Protein AF-Q4UAQ8-F1 (afdb_monomer)

Organism: Theileria annulata (NCBI:txid5874)

Foldseek 3Di:
DDDDDDWWKKKKKAFFDDPVNPPDDDPPPFPWWWKWKDDQFWIKTWIDRPRHMIIIIIDTCVVVDPDGDDDPGIWMKTFDVVLVVVLVVQCVLFPDWDWDDDPQQWIWIWTADNVHNVDIDIDTTGIGTDDPVVDDDDDQDQAQFWWWPPVLVVVLVVLVVCVVLPFFKKKWWKFFPPDVDDDFGWIKTWIWTDDPVDTDIDIDTGIGGDHDCVVVVVVVVVDPDDDDDDDDDPPPCRPIDMTMHTSVVSSVVSVVVVVVPVVDPWDKTWIWGDHPDPPDSIIMIMITTGRDPDDDDDDD

Mean predicted aligned error: 13.67 Å

Radius of gyration: 23.43 Å; Cα contacts (8 Å, |Δi|>4): 509; chains: 1; bounding box: 68×51×58 Å

Secondary structure (DSSP, 8-state):
-------EEEEEEEEPPPGGGG----------EEEEEE-SSEEEEEEE-TTSEEEEEEEEHHHH-SS----SS-EEEEE-HHHHHHHHHTTTT-S-EEEEESSSSEEEEEEE-SS-TTPEEEEEEEEEE--GGG-PPP-PPP-SEEEE-TTHHHHHHHHHHHHHTT--EEEEEEEEE--SSSS--EEEEEEEE--SS--EEEEEEEEEB---GGGHHHHTTS----------------PPEEEEEEHHHHHHHHHHHHHHHHHS-SEEEEEEEE-SSTT--EEEEEEEEE----------

pLDDT: mean 70.65, std 20.18, range [20.84, 94.75]

Nearest PDB structures (foldseek):
  4rjf-assembly3_E  TM=6.018E-01  e=7.091E-06  Homo sapiens
  8gcj-assembly1_C  TM=6.154E-01  e=1.383E-05  Homo sapiens
  6cbi-assembly2_B  TM=6.149E-01  e=2.696E-05  Homo sapiens
  8cob-assembly1_A  TM=6.044E-01  e=2.696E-05  Homo sapiens
  6aig-assembly1_A  TM=5.629E-01  e=3.311E-05  Aeropyrum pernix K1

Sequence (300 aa):
MYKRCYNVTHFGRIQSKTQDSIITHSTLLINSTNILKITKEKVNFIIKTNGLVDSYFEINNNELFIEPVILNETLTIEIDINSLYDSLNSSIKSENIKVYIRDEEYIYIKYIDSVYNTINIILKIPIVLINNNYVNLPNVPYTNYNINLSKLQTISFLLNSLNKIGNTIIEFNISNISILNENLNNCRLQLSSIGAIVNVESIFNNLQIFTTKHYQNSQSQREATPSSANHTDFENENTPVKIFLNVNILNILFKSIIESNLYNKNKSLIILTIPDDNDDKYIYIIISMIQVRKFRMTCT

Solvent-accessible surface area (backbone atoms only — not comparable to full-atom values): 17719 Å² total; per-residue (Å²): 138,84,82,84,85,80,66,45,40,38,38,36,37,36,47,46,54,60,86,85,72,69,87,68,96,67,92,68,80,74,66,63,51,37,34,44,37,40,46,75,61,32,41,34,43,35,38,40,32,86,66,57,47,35,37,39,35,41,38,44,34,83,79,75,39,94,63,84,68,88,61,95,64,74,45,33,30,37,40,60,63,63,64,51,48,54,59,51,58,76,44,69,75,30,93,53,78,45,77,49,70,82,75,78,43,34,46,34,44,34,33,43,41,73,87,44,81,86,45,77,46,75,46,76,42,70,41,43,77,44,71,68,91,79,68,75,78,83,81,79,74,87,34,68,44,27,34,43,51,86,58,47,70,64,52,34,54,50,30,51,50,37,46,74,69,65,26,57,47,34,36,44,37,38,34,79,50,84,63,98,64,87,94,67,59,28,24,34,42,33,41,38,28,77,37,99,82,56,72,49,76,48,78,44,72,76,31,45,45,53,60,57,68,78,55,62,58,61,58,68,69,73,74,84,77,93,76,81,90,77,98,65,86,78,76,72,81,73,71,59,49,72,45,34,37,52,23,62,63,52,28,54,50,46,48,54,53,50,53,60,47,69,77,37,97,41,53,67,52,42,30,42,37,40,61,76,52,89,82,58,51,49,36,36,40,38,36,39,50,41,74,75,70,84,82,73,88,75,88,127

Structure (mmCIF, N/CA/C/O backbone):
data_AF-Q4UAQ8-F1
#
_entry.id   AF-Q4UAQ8-F1
#
loop_
_atom_site.group_PDB
_atom_site.id
_atom_site.type_symbol
_atom_site.label_atom_id
_atom_site.label_alt_id
_atom_site.label_comp_id
_atom_site.label_asym_id
_atom_site.label_entity_id
_atom_site.label_seq_id
_atom_site.pdbx_PDB_ins_code
_atom_site.Cartn_x
_atom_site.Cartn_y
_atom_site.Cartn_z
_atom_site.occupancy
_atom_site.B_iso_or_equiv
_atom_site.auth_seq_id
_atom_site.auth_comp_id
_atom_site.auth_asym_id
_atom_site.auth_atom_id
_atom_site.pdbx_PDB_model_num
ATOM 1 N N . MET A 1 1 ? 18.695 -2.609 29.363 1.00 24.89 1 MET A N 1
ATOM 2 C CA . MET A 1 1 ? 17.937 -3.562 28.524 1.00 24.89 1 MET A CA 1
ATOM 3 C C . MET A 1 1 ? 16.989 -2.740 27.659 1.00 24.89 1 MET A C 1
ATOM 5 O O . MET A 1 1 ? 15.984 -2.259 28.160 1.00 24.89 1 MET A O 1
ATOM 9 N N . TYR A 1 2 ? 17.383 -2.423 26.424 1.00 21.78 2 TYR A N 1
ATOM 10 C CA . TYR A 1 2 ? 16.653 -1.470 25.581 1.00 21.78 2 TYR A CA 1
ATOM 11 C C . TYR A 1 2 ? 15.733 -2.215 24.615 1.00 21.78 2 TYR A C 1
ATOM 13 O O . TYR A 1 2 ? 16.192 -3.029 23.815 1.00 21.78 2 TYR A O 1
ATOM 21 N N . LYS A 1 3 ? 14.431 -1.936 24.711 1.00 22.45 3 LYS A N 1
ATOM 22 C CA . LYS A 1 3 ? 13.409 -2.424 23.784 1.00 22.45 3 LYS A CA 1
ATOM 23 C C . LYS A 1 3 ? 13.585 -1.660 22.466 1.00 22.45 3 LYS A C 1
ATOM 25 O O . LYS A 1 3 ? 13.466 -0.438 22.438 1.00 22.45 3 LYS A O 1
ATOM 30 N N . ARG A 1 4 ? 13.943 -2.375 21.398 1.00 27.03 4 ARG A N 1
ATOM 31 C CA . ARG A 1 4 ? 13.880 -1.862 20.023 1.00 27.03 4 ARG A CA 1
ATOM 32 C C . ARG A 1 4 ? 12.407 -1.581 19.719 1.00 27.03 4 ARG A C 1
ATOM 34 O O . ARG A 1 4 ? 11.595 -2.485 19.885 1.00 27.03 4 ARG A O 1
ATOM 41 N N . CYS A 1 5 ? 12.069 -0.366 19.302 1.00 25.86 5 CYS A N 1
ATOM 42 C CA . CYS A 1 5 ? 10.725 -0.048 18.820 1.00 25.86 5 CYS A CA 1
ATOM 43 C C . CYS A 1 5 ? 10.817 0.256 17.324 1.00 25.86 5 CYS A C 1
ATOM 45 O O . CYS A 1 5 ? 11.252 1.345 16.958 1.00 25.86 5 CYS A O 1
ATOM 47 N N . TYR A 1 6 ? 10.451 -0.723 16.498 1.00 33.53 6 TYR A N 1
ATOM 48 C CA . TYR A 1 6 ? 10.162 -0.590 15.066 1.00 33.53 6 TYR A CA 1
ATOM 49 C C . TYR A 1 6 ? 9.056 -1.609 14.749 1.00 33.53 6 TYR A C 1
ATOM 51 O O . TYR A 1 6 ? 9.132 -2.734 15.249 1.00 33.53 6 TYR A O 1
ATOM 59 N N . ASN A 1 7 ? 8.047 -1.277 13.946 1.00 43.94 7 ASN A N 1
ATOM 60 C CA . ASN A 1 7 ? 7.986 -1.588 12.510 1.00 43.94 7 ASN A CA 1
ATOM 61 C C . ASN A 1 7 ? 6.565 -1.304 11.978 1.00 43.94 7 ASN A C 1
ATOM 63 O O . ASN A 1 7 ? 5.722 -2.200 11.976 1.00 43.94 7 ASN A O 1
ATOM 67 N N . VAL A 1 8 ? 6.314 -0.105 11.450 1.00 45.22 8 VAL A N 1
ATOM 68 C CA . VAL A 1 8 ? 5.182 0.088 10.531 1.00 45.22 8 VAL A CA 1
ATOM 69 C C . VAL A 1 8 ? 5.672 -0.273 9.135 1.00 45.22 8 VAL A C 1
ATOM 71 O O . VAL A 1 8 ? 6.604 0.360 8.623 1.00 45.22 8 VAL A O 1
ATOM 74 N N . THR A 1 9 ? 5.069 -1.301 8.535 1.00 51.81 9 THR A N 1
ATOM 75 C CA . THR A 1 9 ? 5.480 -1.788 7.213 1.00 51.81 9 THR A CA 1
ATOM 76 C C . THR A 1 9 ? 4.308 -1.726 6.248 1.00 51.81 9 THR A C 1
ATOM 78 O O . THR A 1 9 ? 3.265 -2.343 6.457 1.00 51.81 9 THR A O 1
ATOM 81 N N . HIS A 1 10 ? 4.485 -0.952 5.184 1.00 58.59 10 HIS A N 1
ATOM 82 C CA . HIS A 1 10 ? 3.578 -0.905 4.052 1.00 58.59 10 HIS A CA 1
ATOM 83 C C . HIS A 1 10 ? 4.173 -1.723 2.910 1.00 58.59 10 HIS A C 1
ATOM 85 O O . HIS A 1 10 ? 5.356 -1.617 2.601 1.00 58.59 10 HIS A O 1
ATOM 91 N N . PHE A 1 11 ? 3.344 -2.519 2.263 1.00 53.28 11 PHE A N 1
ATOM 92 C CA . PHE A 1 11 ? 3.687 -3.367 1.140 1.00 53.28 11 PHE A CA 1
ATOM 93 C C . PHE A 1 11 ? 2.712 -3.057 0.007 1.00 53.28 11 PHE A C 1
ATOM 95 O O . PHE A 1 11 ? 1.503 -3.183 0.153 1.00 53.28 11 PHE A O 1
ATOM 102 N N . GLY A 1 12 ? 3.227 -2.651 -1.141 1.00 54.28 12 GLY A N 1
ATOM 103 C CA . GLY A 1 12 ? 2.486 -2.605 -2.393 1.00 54.28 12 GLY A CA 1
ATOM 104 C C . GLY A 1 12 ? 2.929 -3.754 -3.284 1.00 54.28 12 GLY A C 1
ATOM 105 O O . GLY A 1 12 ? 4.105 -4.104 -3.308 1.00 54.28 12 GLY A O 1
ATOM 106 N N . ARG A 1 13 ? 2.004 -4.327 -4.041 1.00 59.22 13 ARG A N 1
ATOM 107 C CA . ARG A 1 13 ? 2.276 -5.267 -5.120 1.00 59.22 13 ARG A CA 1
ATOM 108 C C . ARG A 1 13 ? 1.682 -4.702 -6.400 1.00 59.22 13 ARG A C 1
ATOM 110 O O . ARG A 1 13 ? 0.486 -4.428 -6.451 1.00 59.22 13 ARG A O 1
ATOM 117 N N . ILE A 1 14 ? 2.505 -4.541 -7.427 1.00 59.31 14 ILE A N 1
ATOM 118 C CA . ILE A 1 14 ? 2.082 -4.079 -8.752 1.00 59.31 14 ILE A CA 1
ATOM 119 C C . ILE A 1 14 ? 2.314 -5.208 -9.742 1.00 59.31 14 ILE A C 1
ATOM 121 O O . ILE A 1 14 ? 3.381 -5.817 -9.740 1.00 59.31 14 ILE A O 1
ATOM 125 N N . GLN A 1 15 ? 1.338 -5.476 -10.602 1.00 61.03 15 GLN A N 1
ATOM 126 C CA . GLN A 1 15 ? 1.519 -6.444 -11.676 1.00 61.03 15 GLN A CA 1
ATOM 127 C C . GLN A 1 15 ? 2.399 -5.861 -12.792 1.00 61.03 15 GLN A C 1
ATOM 129 O O . GLN A 1 15 ? 2.077 -4.820 -13.371 1.00 61.03 15 GLN A O 1
ATOM 134 N N . SER A 1 16 ? 3.502 -6.538 -13.105 1.00 54.97 16 SER A N 1
ATOM 135 C CA . SER A 1 16 ? 4.286 -6.299 -14.311 1.00 54.97 16 SER A CA 1
ATOM 136 C C . SER A 1 16 ? 3.539 -6.853 -15.527 1.00 54.97 16 SER A C 1
ATOM 138 O O . SER A 1 16 ? 2.859 -7.882 -15.466 1.00 54.97 16 SER A O 1
ATOM 140 N N . LYS A 1 17 ? 3.622 -6.144 -16.654 1.00 55.97 17 LYS A N 1
ATOM 141 C CA . LYS A 1 17 ? 3.070 -6.627 -17.927 1.00 55.97 17 LYS A CA 1
ATOM 142 C C . LYS A 1 17 ? 4.190 -7.188 -18.794 1.00 55.97 17 LYS A C 1
ATOM 144 O O . LYS A 1 17 ? 5.246 -6.574 -18.905 1.00 55.97 17 LYS A O 1
ATOM 149 N N . THR A 1 18 ? 3.946 -8.321 -19.448 1.00 47.38 18 THR A N 1
ATOM 150 C CA . THR A 1 18 ? 4.808 -8.792 -20.541 1.00 47.38 18 THR A CA 1
ATOM 151 C C . THR A 1 18 ? 4.506 -7.992 -21.807 1.00 47.38 18 THR A C 1
ATOM 153 O O . THR A 1 18 ? 3.365 -7.563 -22.010 1.00 47.38 18 THR A O 1
ATOM 156 N N . GLN A 1 19 ? 5.514 -7.790 -22.659 1.00 42.62 19 GLN A N 1
ATOM 157 C CA . GLN A 1 19 ? 5.423 -6.948 -23.859 1.00 42.62 19 GLN A CA 1
ATOM 158 C C . GLN A 1 19 ? 4.304 -7.391 -24.831 1.00 42.62 19 GLN A C 1
ATOM 160 O O . GLN A 1 19 ? 3.698 -6.556 -25.497 1.00 42.62 19 GLN A O 1
ATOM 165 N N . ASP A 1 20 ? 3.928 -8.673 -24.815 1.00 37.44 20 ASP A N 1
ATOM 166 C CA . ASP A 1 20 ? 2.874 -9.227 -25.678 1.00 37.44 20 ASP A CA 1
ATOM 167 C C . ASP A 1 20 ? 1.444 -9.024 -25.139 1.00 37.44 20 ASP A C 1
ATOM 169 O O . ASP A 1 20 ? 0.469 -9.122 -25.879 1.00 37.44 20 ASP A O 1
ATOM 173 N N . SER A 1 21 ? 1.282 -8.674 -23.858 1.00 44.81 21 SER A N 1
ATOM 174 C CA . SER A 1 21 ? -0.033 -8.439 -23.227 1.00 44.81 21 SER A CA 1
ATOM 175 C C . SER A 1 21 ? -0.576 -7.010 -23.419 1.00 44.81 21 SER A C 1
ATOM 177 O O . SER A 1 21 ? -1.546 -6.601 -22.776 1.00 44.81 21 SER A O 1
ATOM 179 N N . ILE A 1 22 ? 0.072 -6.216 -24.279 1.00 44.91 22 ILE A N 1
ATOM 180 C CA . ILE A 1 22 ? -0.094 -4.756 -24.360 1.00 44.91 22 ILE A CA 1
ATOM 181 C C . ILE A 1 22 ? -1.346 -4.325 -25.153 1.00 44.91 22 ILE A C 1
ATOM 183 O O . ILE A 1 22 ? -1.796 -3.188 -25.011 1.00 44.91 22 ILE A O 1
ATOM 187 N N . ILE A 1 23 ? -1.999 -5.220 -25.900 1.00 33.97 23 ILE A N 1
ATOM 188 C CA . ILE A 1 23 ? -3.120 -4.864 -26.788 1.00 33.97 23 ILE A CA 1
ATOM 189 C C . ILE A 1 23 ? -4.471 -5.305 -26.210 1.00 33.97 23 ILE A C 1
ATOM 191 O O . ILE A 1 23 ? -5.175 -6.101 -26.809 1.00 33.97 23 ILE A O 1
ATOM 195 N N . THR A 1 24 ? -4.877 -4.766 -25.062 1.00 34.56 24 THR A N 1
ATOM 196 C CA . THR A 1 24 ? -6.312 -4.667 -24.730 1.00 34.56 24 THR A CA 1
ATOM 197 C C . THR A 1 24 ? -6.544 -3.461 -23.827 1.00 34.56 24 THR A C 1
ATOM 199 O O . THR A 1 24 ? -6.315 -3.507 -22.616 1.00 34.56 24 THR A O 1
ATOM 202 N N . HIS A 1 25 ? -7.012 -2.363 -24.424 1.00 38.22 25 HIS A N 1
ATOM 203 C CA . HIS A 1 25 ? -7.667 -1.282 -23.699 1.00 38.22 25 HIS A CA 1
ATOM 204 C C . HIS A 1 25 ? -9.055 -1.760 -23.270 1.00 38.22 25 HIS A C 1
ATOM 206 O O . HIS A 1 25 ? -10.008 -1.691 -24.038 1.00 38.22 25 HIS A O 1
ATOM 212 N N . SER A 1 26 ? -9.179 -2.231 -22.034 1.00 33.75 26 SER A N 1
ATOM 213 C CA . SER A 1 26 ? -10.474 -2.324 -21.365 1.00 33.75 26 SER A CA 1
ATOM 214 C C . SER A 1 26 ? -10.444 -1.427 -20.138 1.00 33.75 26 SER A C 1
ATOM 216 O O . SER A 1 26 ? -9.628 -1.625 -19.236 1.00 33.75 26 SER A O 1
ATOM 218 N N . THR A 1 27 ? -11.336 -0.440 -20.112 1.00 36.41 27 THR A N 1
ATOM 219 C CA . THR A 1 27 ? -11.772 0.276 -18.911 1.00 36.41 27 THR A CA 1
ATOM 220 C C . THR A 1 27 ? -12.375 -0.734 -17.936 1.00 36.41 27 THR A C 1
ATOM 222 O O . THR A 1 27 ? -13.586 -0.942 -17.897 1.00 36.41 27 THR A O 1
ATOM 225 N N . LEU A 1 28 ? -11.516 -1.428 -17.192 1.00 38.62 28 LEU A N 1
ATOM 226 C CA . LEU A 1 28 ? -11.918 -2.240 -16.054 1.00 38.62 28 LEU A CA 1
ATOM 227 C C . LEU A 1 28 ? -12.424 -1.273 -14.986 1.00 38.62 28 LEU A C 1
ATOM 229 O O . LEU A 1 28 ? -11.651 -0.478 -14.455 1.00 38.62 28 LEU A O 1
ATOM 233 N N . LEU A 1 29 ? -13.725 -1.327 -14.701 1.00 34.00 29 LEU A N 1
ATOM 234 C CA . LEU A 1 29 ? -14.278 -0.819 -13.450 1.00 34.00 29 LEU A CA 1
ATOM 235 C C . LEU A 1 29 ? -13.468 -1.457 -12.317 1.00 34.00 29 LEU A C 1
ATOM 237 O O . LEU A 1 29 ? -13.523 -2.670 -12.100 1.00 34.00 29 LEU A O 1
ATOM 241 N N . ILE A 1 30 ? -12.638 -0.646 -11.665 1.00 47.22 30 ILE A N 1
ATOM 242 C CA . ILE A 1 30 ? -11.812 -1.079 -10.546 1.00 47.22 30 ILE A CA 1
ATOM 243 C C . ILE A 1 30 ? -12.753 -1.214 -9.353 1.00 47.22 30 ILE A C 1
ATOM 245 O O . ILE A 1 30 ? -12.959 -0.261 -8.607 1.00 47.22 30 ILE A O 1
ATOM 249 N N . ASN A 1 31 ? -13.348 -2.390 -9.177 1.00 52.62 31 ASN A N 1
ATOM 250 C CA . ASN A 1 31 ? -13.941 -2.728 -7.891 1.00 52.62 31 ASN A CA 1
ATOM 251 C C . ASN A 1 31 ? -12.779 -2.976 -6.927 1.00 52.62 31 ASN A C 1
ATOM 253 O O . ASN A 1 31 ? -12.111 -4.007 -6.997 1.00 52.62 31 ASN A O 1
ATOM 257 N N . SER A 1 32 ? -12.484 -1.986 -6.087 1.00 65.62 32 SER A N 1
ATOM 258 C CA . SER A 1 32 ? -11.510 -2.112 -5.010 1.00 65.62 32 SER A CA 1
ATOM 259 C C . SER A 1 32 ? -12.197 -2.655 -3.763 1.00 65.62 32 SER A C 1
ATOM 261 O O . SER A 1 32 ? -13.092 -2.000 -3.231 1.00 65.62 32 SER A O 1
ATOM 263 N N . THR A 1 33 ? -11.768 -3.812 -3.273 1.00 78.25 33 THR A N 1
ATOM 264 C CA . THR A 1 33 ? -12.201 -4.314 -1.961 1.00 78.25 33 THR A CA 1
ATOM 265 C C . THR A 1 33 ? -11.205 -3.867 -0.902 1.00 78.25 33 THR A C 1
ATOM 267 O O . THR A 1 33 ? -10.014 -4.185 -1.000 1.00 78.25 33 THR A O 1
ATOM 270 N N . ASN A 1 34 ? -11.706 -3.149 0.101 1.00 87.88 34 ASN A N 1
ATOM 271 C CA . ASN A 1 34 ? -10.947 -2.647 1.240 1.00 87.88 34 ASN A CA 1
ATOM 272 C C . ASN A 1 34 ? -11.246 -3.525 2.452 1.00 87.88 34 ASN A C 1
ATOM 274 O O . ASN A 1 34 ? -12.380 -3.598 2.922 1.00 87.88 34 ASN A O 1
ATOM 278 N N . ILE A 1 35 ? -10.225 -4.210 2.944 1.00 89.56 35 ILE A N 1
ATOM 279 C CA . ILE A 1 35 ? -10.346 -5.224 3.979 1.00 89.56 35 ILE A CA 1
ATOM 280 C C . ILE A 1 35 ? -9.498 -4.809 5.175 1.00 89.56 35 ILE A C 1
ATOM 282 O O . ILE A 1 35 ? -8.317 -4.491 5.039 1.00 89.56 35 ILE A O 1
ATOM 286 N N . LEU A 1 36 ? -10.089 -4.855 6.362 1.00 89.56 36 LEU A N 1
ATOM 287 C CA . LEU A 1 36 ? -9.407 -4.663 7.632 1.00 89.56 36 LEU A CA 1
ATOM 288 C C . LEU A 1 36 ? -9.359 -6.006 8.368 1.00 89.56 36 LEU A C 1
ATOM 290 O O . LEU A 1 36 ? -10.390 -6.604 8.668 1.00 89.56 36 LEU A O 1
ATOM 294 N N . LYS A 1 37 ? -8.149 -6.495 8.644 1.00 89.38 37 LYS A N 1
ATOM 295 C CA . LYS A 1 37 ? -7.902 -7.745 9.369 1.00 89.38 37 LYS A CA 1
ATOM 296 C C . LYS A 1 37 ? -7.203 -7.456 10.691 1.00 89.38 37 LYS A C 1
ATOM 298 O O . LYS A 1 37 ? -6.048 -7.033 10.709 1.00 89.38 37 LYS A O 1
ATOM 303 N N . ILE A 1 38 ? -7.896 -7.711 11.793 1.00 87.94 38 ILE A N 1
ATOM 304 C CA . ILE A 1 38 ? -7.438 -7.461 13.159 1.00 87.94 38 ILE A CA 1
ATOM 305 C C . ILE A 1 38 ? -7.163 -8.805 13.834 1.00 87.94 38 ILE A C 1
ATOM 307 O O . ILE A 1 38 ? -8.049 -9.646 13.983 1.00 87.94 38 ILE A O 1
ATOM 311 N N . THR A 1 39 ? -5.919 -9.005 14.253 1.00 88.44 39 THR A N 1
ATOM 312 C CA . THR A 1 39 ? -5.497 -10.127 15.097 1.00 88.44 39 THR A CA 1
ATOM 313 C C . THR A 1 39 ? -5.203 -9.622 16.510 1.00 88.44 39 THR A C 1
ATOM 315 O O . THR A 1 39 ? -5.243 -8.421 16.777 1.00 88.44 39 THR A O 1
ATOM 318 N N . LYS A 1 40 ? -4.861 -10.530 17.433 1.00 85.75 40 LYS A N 1
ATOM 319 C CA . LYS A 1 40 ? -4.399 -10.149 18.781 1.00 85.75 40 LYS A CA 1
ATOM 320 C C . LYS A 1 40 ? -3.107 -9.328 18.754 1.00 85.75 40 LYS A C 1
ATOM 322 O O . LYS A 1 40 ? -2.887 -8.507 19.639 1.00 85.75 40 LYS A O 1
ATOM 327 N N . GLU A 1 41 ? -2.274 -9.519 17.735 1.00 85.12 41 GLU A N 1
ATOM 328 C CA . GLU A 1 41 ? -0.947 -8.906 17.658 1.00 85.12 41 GLU A CA 1
ATOM 329 C C . GLU A 1 41 ? -0.877 -7.719 16.701 1.00 85.12 41 GLU A C 1
ATOM 331 O O . GLU A 1 41 ? -0.051 -6.829 16.906 1.00 85.12 41 GLU A O 1
ATOM 336 N N . LYS A 1 42 ? -1.694 -7.701 15.643 1.00 86.38 42 LYS A N 1
ATOM 337 C CA . LYS A 1 42 ? -1.546 -6.748 14.540 1.00 86.38 42 LYS A CA 1
ATOM 338 C C . LYS A 1 42 ? -2.875 -6.341 13.914 1.00 86.38 42 LYS A C 1
ATOM 340 O O . LYS A 1 42 ? -3.821 -7.130 13.864 1.00 86.38 42 LYS A O 1
ATOM 345 N N . VAL A 1 43 ? -2.882 -5.152 13.324 1.00 86.62 43 VAL A N 1
ATOM 346 C CA . VA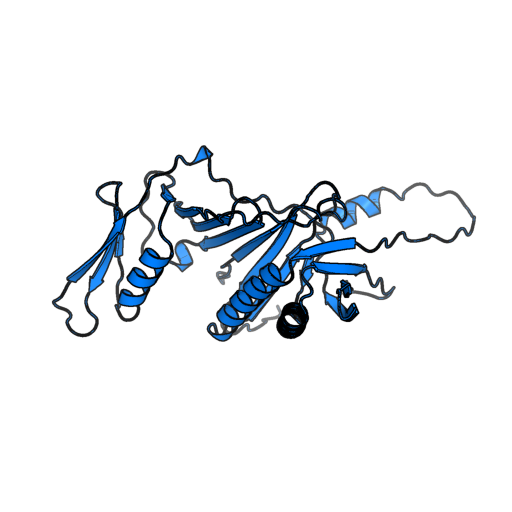L A 1 43 ? -3.916 -4.674 12.405 1.00 86.62 43 VAL A CA 1
ATOM 347 C C . VAL A 1 43 ? -3.341 -4.636 10.995 1.00 86.62 43 VAL A C 1
ATOM 349 O O . VAL A 1 43 ? -2.254 -4.102 10.778 1.00 86.62 43 VAL A O 1
ATOM 352 N N . ASN A 1 44 ? -4.080 -5.188 10.035 1.00 86.44 44 ASN A N 1
ATOM 353 C CA . ASN A 1 44 ? -3.732 -5.182 8.622 1.00 86.44 44 ASN A CA 1
ATOM 354 C C . ASN A 1 44 ? -4.819 -4.477 7.814 1.00 86.44 44 ASN A C 1
ATOM 356 O O . ASN A 1 44 ? -5.981 -4.875 7.874 1.00 86.44 44 ASN A O 1
ATOM 360 N N . PHE A 1 45 ? -4.433 -3.497 7.009 1.00 86.25 45 PHE A N 1
ATOM 361 C CA . PHE A 1 45 ? -5.275 -2.921 5.968 1.00 86.25 45 PHE A CA 1
ATOM 362 C C . PHE A 1 45 ? -4.872 -3.516 4.630 1.00 86.25 45 PHE A C 1
ATOM 364 O O . PHE A 1 45 ? -3.692 -3.545 4.290 1.00 86.25 45 PHE A O 1
ATOM 371 N N . ILE A 1 46 ? -5.844 -4.016 3.885 1.00 85.75 46 ILE A N 1
ATOM 372 C CA . ILE A 1 46 ? -5.633 -4.764 2.655 1.00 85.75 46 ILE A CA 1
ATOM 373 C C . ILE A 1 46 ? -6.547 -4.166 1.595 1.00 85.75 46 ILE A C 1
ATOM 375 O O . ILE A 1 46 ? -7.765 -4.231 1.710 1.00 85.75 46 ILE A O 1
ATOM 379 N N . ILE A 1 47 ? -5.960 -3.593 0.557 1.00 83.69 47 ILE A N 1
ATOM 380 C CA . ILE A 1 47 ? -6.671 -3.008 -0.575 1.00 83.69 47 ILE A CA 1
ATOM 381 C C . ILE A 1 47 ? -6.359 -3.883 -1.777 1.00 83.69 47 ILE A C 1
ATOM 383 O O . ILE A 1 47 ? -5.206 -3.970 -2.194 1.00 83.69 47 ILE A O 1
ATOM 387 N N . LYS A 1 48 ? -7.369 -4.545 -2.336 1.00 78.44 48 LYS A N 1
ATOM 388 C CA . LYS A 1 48 ? -7.211 -5.336 -3.563 1.00 78.44 48 LYS A CA 1
ATOM 389 C C . LYS A 1 48 ? -7.865 -4.607 -4.721 1.00 78.44 48 LYS A C 1
ATOM 391 O O . LYS A 1 48 ? -9.022 -4.212 -4.603 1.00 78.44 48 LYS A O 1
ATOM 396 N N . THR A 1 49 ? -7.158 -4.458 -5.839 1.00 72.25 49 THR A N 1
ATOM 397 C CA . THR A 1 49 ? -7.687 -3.780 -7.041 1.00 72.25 49 THR A CA 1
ATOM 398 C C . THR A 1 49 ? -7.689 -4.707 -8.256 1.00 72.25 49 THR A C 1
ATOM 400 O O . THR A 1 49 ? -7.073 -4.428 -9.284 1.00 72.25 49 THR A O 1
ATOM 403 N N . ASN A 1 50 ? -8.366 -5.856 -8.134 1.00 67.50 50 ASN A N 1
ATOM 404 C CA . ASN A 1 50 ? -8.468 -6.878 -9.188 1.00 67.50 50 ASN A CA 1
ATOM 405 C C . ASN A 1 50 ? -7.117 -7.217 -9.859 1.00 67.50 50 ASN A C 1
ATOM 407 O O . ASN A 1 50 ? -7.056 -7.475 -11.060 1.00 67.50 50 ASN A O 1
ATOM 411 N N . GLY A 1 51 ? -6.028 -7.200 -9.083 1.00 61.69 51 GLY A N 1
ATOM 412 C CA . GLY A 1 51 ? -4.683 -7.539 -9.544 1.00 61.69 51 GLY A CA 1
ATOM 413 C C . GLY A 1 51 ? -3.872 -6.401 -10.172 1.00 61.69 51 GLY A C 1
ATOM 414 O O . GLY A 1 51 ? -2.706 -6.632 -10.468 1.00 61.69 51 GLY A O 1
ATOM 415 N N . LEU A 1 52 ? -4.411 -5.184 -10.335 1.00 65.69 52 LEU A N 1
ATOM 416 C CA . LEU A 1 52 ? -3.640 -4.043 -10.859 1.00 65.69 52 LEU A CA 1
ATOM 417 C C . LEU A 1 52 ? -2.609 -3.543 -9.834 1.00 65.69 52 LEU A C 1
ATOM 419 O O . LEU A 1 52 ? -1.413 -3.471 -10.122 1.00 65.69 52 LEU A O 1
ATOM 423 N N . VAL A 1 53 ? -3.087 -3.213 -8.635 1.00 70.44 53 VAL A N 1
ATOM 424 C CA . VAL A 1 53 ? -2.296 -2.816 -7.464 1.00 70.44 53 VAL A CA 1
ATOM 425 C C . VAL A 1 53 ? -2.944 -3.377 -6.210 1.00 70.44 53 VAL A C 1
ATOM 427 O O . VAL A 1 53 ? -3.990 -2.899 -5.769 1.00 70.44 53 VAL A O 1
ATOM 430 N N . ASP A 1 54 ? -2.308 -4.353 -5.590 1.00 75.62 54 ASP A N 1
ATOM 431 C CA . ASP A 1 54 ? -2.735 -4.788 -4.268 1.00 75.62 54 ASP A CA 1
ATOM 432 C C . ASP A 1 54 ? -1.847 -4.100 -3.228 1.00 75.62 54 ASP A C 1
ATOM 434 O O . ASP A 1 54 ? -0.626 -4.080 -3.362 1.00 75.62 54 ASP A O 1
ATOM 438 N N . SER A 1 55 ? -2.439 -3.507 -2.200 1.00 76.00 55 SER A N 1
ATOM 439 C CA . SER A 1 55 ? -1.720 -2.832 -1.121 1.00 76.00 55 SER A CA 1
ATOM 440 C C . SER A 1 55 ? -2.057 -3.476 0.214 1.00 76.00 55 SER A C 1
ATOM 442 O O . SER A 1 55 ? -3.187 -3.884 0.467 1.00 76.00 55 SER A O 1
ATOM 444 N N . TYR A 1 56 ? -1.048 -3.585 1.063 1.00 81.19 56 TYR A N 1
ATOM 445 C CA . TYR A 1 56 ? -1.098 -4.243 2.350 1.00 81.19 56 TYR A CA 1
ATOM 446 C C . TYR A 1 56 ? -0.333 -3.376 3.337 1.00 81.19 56 TYR A C 1
ATOM 448 O O . TYR A 1 56 ? 0.817 -3.017 3.116 1.00 81.19 56 TYR A O 1
ATOM 456 N N . PHE A 1 57 ? -0.959 -3.025 4.440 1.00 80.31 57 PHE A N 1
ATOM 457 C CA . PHE A 1 57 ? -0.364 -2.176 5.452 1.00 80.31 57 PHE A CA 1
ATOM 458 C C . PHE A 1 57 ? -0.534 -2.835 6.805 1.00 80.31 57 PHE A C 1
ATOM 460 O O . PHE A 1 57 ? -1.656 -3.102 7.223 1.00 80.31 57 PHE A O 1
ATOM 467 N N . GLU A 1 58 ? 0.582 -3.112 7.465 1.00 81.75 58 GLU A N 1
ATOM 468 C CA . GLU A 1 58 ? 0.617 -3.818 8.737 1.00 81.75 58 GLU A CA 1
ATOM 469 C C . GLU A 1 58 ? 1.118 -2.882 9.843 1.00 81.75 58 GLU A C 1
ATOM 471 O O . GLU A 1 58 ? 2.170 -2.244 9.716 1.00 81.75 58 GLU A O 1
ATOM 476 N N . ILE A 1 59 ? 0.368 -2.833 10.946 1.00 79.69 59 ILE A N 1
ATOM 477 C CA . ILE A 1 59 ? 0.738 -2.135 12.180 1.00 79.69 59 ILE A CA 1
ATOM 478 C C . ILE A 1 59 ? 0.661 -3.119 13.347 1.00 79.69 59 ILE A C 1
ATOM 480 O O . ILE A 1 59 ? -0.300 -3.879 13.477 1.00 79.69 59 ILE A O 1
ATOM 484 N N . ASN A 1 60 ? 1.651 -3.087 14.238 1.00 80.50 60 ASN A N 1
ATOM 485 C CA . ASN A 1 60 ? 1.597 -3.846 15.482 1.00 80.50 60 ASN A CA 1
ATOM 486 C C . ASN A 1 60 ? 0.600 -3.206 16.464 1.00 80.50 60 ASN A C 1
ATOM 488 O O . ASN A 1 60 ? 0.648 -2.001 16.707 1.00 80.50 60 ASN A O 1
ATOM 492 N N . ASN A 1 61 ? -0.259 -4.007 17.094 1.00 80.81 61 ASN A N 1
ATOM 493 C CA . ASN A 1 61 ? -1.256 -3.514 18.047 1.00 80.81 61 ASN A CA 1
ATOM 494 C C . ASN A 1 61 ? -0.623 -2.765 19.223 1.00 80.81 61 ASN A C 1
ATOM 496 O O . ASN A 1 61 ? -1.205 -1.802 19.704 1.00 80.81 61 ASN A O 1
ATOM 500 N N . ASN A 1 62 ? 0.585 -3.153 19.642 1.00 78.00 62 ASN A N 1
ATOM 501 C CA . ASN A 1 62 ? 1.311 -2.477 20.721 1.00 78.00 62 ASN A CA 1
ATOM 502 C C . ASN A 1 62 ? 1.780 -1.058 20.350 1.00 78.00 62 ASN A C 1
ATOM 504 O O . ASN A 1 62 ? 2.189 -0.301 21.228 1.00 78.00 62 ASN A O 1
ATOM 508 N N . GLU A 1 63 ? 1.800 -0.721 19.060 1.00 71.06 63 GLU A N 1
ATOM 509 C CA . GLU A 1 63 ? 2.111 0.626 18.571 1.00 71.06 63 GLU A CA 1
ATOM 510 C C . GLU A 1 63 ? 0.842 1.462 18.374 1.00 71.06 63 GLU A C 1
ATOM 512 O O . GLU A 1 63 ? 0.897 2.686 18.481 1.00 71.06 63 GLU A O 1
ATOM 517 N N . LEU A 1 64 ? -0.289 0.806 18.093 1.00 77.56 64 LEU A N 1
ATOM 518 C CA . LEU A 1 64 ? -1.557 1.461 17.775 1.00 77.56 64 LEU A CA 1
ATOM 519 C C . LEU A 1 64 ? -2.442 1.700 19.006 1.00 77.56 64 LEU A C 1
ATOM 521 O O . LEU A 1 64 ? -3.102 2.733 19.089 1.00 77.56 64 LEU A O 1
ATOM 525 N N . PHE A 1 65 ? -2.466 0.765 19.958 1.00 80.62 65 PHE A N 1
ATOM 526 C CA . PHE A 1 65 ? -3.375 0.793 21.101 1.00 80.62 65 PHE A CA 1
ATOM 527 C C . PHE A 1 65 ? -2.621 0.908 22.426 1.00 80.62 65 PHE A C 1
ATOM 529 O O . PHE A 1 65 ? -1.595 0.267 22.644 1.00 80.62 65 PHE A O 1
ATOM 536 N N . ILE A 1 66 ? -3.166 1.723 23.333 1.00 81.12 66 ILE A N 1
ATOM 537 C CA . ILE A 1 66 ? -2.689 1.827 24.721 1.00 81.12 66 ILE A CA 1
ATOM 538 C C . ILE A 1 66 ? -3.141 0.601 25.525 1.00 81.12 66 ILE A C 1
ATOM 540 O O . ILE A 1 66 ? -2.386 0.062 26.332 1.00 81.12 66 ILE A O 1
ATOM 544 N N . GLU A 1 67 ? -4.381 0.168 25.297 1.00 78.69 67 GLU A N 1
ATOM 545 C CA . GLU A 1 67 ? -4.980 -1.005 25.930 1.00 78.69 67 GLU A CA 1
ATOM 546 C C . GLU A 1 67 ? -4.816 -2.249 25.044 1.00 78.69 67 GLU A C 1
ATOM 548 O O . GLU A 1 67 ? -4.750 -2.132 23.816 1.00 78.69 67 GLU A O 1
ATOM 553 N N . PRO A 1 68 ? -4.752 -3.456 25.637 1.00 75.12 68 PRO A N 1
ATOM 554 C CA . PRO A 1 68 ? -4.659 -4.682 24.864 1.00 75.12 68 PRO A CA 1
ATOM 555 C C . PRO A 1 68 ? -5.907 -4.876 24.005 1.00 75.12 68 PRO A C 1
ATOM 557 O O . PRO A 1 68 ? -7.037 -4.651 24.435 1.00 75.12 68 PRO A O 1
ATOM 560 N N . VAL A 1 69 ? -5.690 -5.370 22.792 1.00 80.56 69 VAL A N 1
ATOM 561 C CA . VAL A 1 69 ? -6.771 -5.717 21.877 1.00 80.56 69 VAL A CA 1
ATOM 562 C C . VAL A 1 69 ? -7.476 -6.978 22.381 1.00 80.56 69 VAL A C 1
ATOM 564 O O . VAL A 1 69 ? -6.899 -8.068 22.406 1.00 80.56 69 VAL A O 1
ATOM 567 N N . ILE A 1 70 ? -8.736 -6.827 22.791 1.00 80.81 70 ILE A N 1
ATOM 568 C CA . ILE A 1 70 ? -9.581 -7.928 23.262 1.00 80.81 70 ILE A CA 1
ATOM 569 C C . ILE A 1 70 ? -10.306 -8.527 22.052 1.00 80.81 70 ILE A C 1
ATOM 571 O O . ILE A 1 70 ? -11.312 -7.990 21.596 1.00 80.81 70 ILE A O 1
ATOM 575 N N . LEU A 1 71 ? -9.789 -9.643 21.531 1.00 81.88 71 LEU A N 1
ATOM 576 C CA . LEU A 1 71 ? -10.441 -10.441 20.488 1.00 81.88 71 LEU A CA 1
ATOM 577 C C . LEU A 1 71 ? -10.500 -11.921 20.880 1.00 81.88 71 LEU A C 1
ATOM 579 O O . LEU A 1 71 ? -9.514 -12.481 21.371 1.00 81.88 71 LEU A O 1
ATOM 583 N N . ASN A 1 72 ? -11.637 -12.561 20.596 1.00 77.69 72 ASN A N 1
ATOM 584 C CA . ASN A 1 72 ? -11.802 -14.009 20.743 1.00 77.69 72 ASN A CA 1
ATOM 585 C C . ASN A 1 72 ? -11.028 -14.751 19.643 1.00 77.69 72 ASN A C 1
ATOM 587 O O . ASN A 1 72 ? -10.166 -15.579 19.940 1.00 77.69 72 ASN A O 1
ATOM 591 N N . GLU A 1 73 ? -11.264 -14.370 18.386 1.00 83.12 73 GLU A N 1
ATOM 592 C CA . GLU A 1 73 ? -10.626 -14.915 17.182 1.00 83.12 73 GLU A CA 1
ATOM 593 C C . GLU A 1 73 ? -10.141 -13.786 16.265 1.00 83.12 73 GLU A C 1
ATOM 595 O O . GLU A 1 73 ? -10.343 -12.618 16.571 1.00 83.12 73 GLU A O 1
ATOM 600 N N . THR A 1 74 ? -9.476 -14.106 15.151 1.00 87.12 74 THR A N 1
ATOM 601 C CA . THR A 1 74 ? -9.113 -13.083 14.154 1.00 87.12 74 THR A CA 1
ATOM 602 C C . THR A 1 74 ? -10.373 -12.522 13.505 1.00 87.12 74 THR A C 1
ATOM 604 O O . THR A 1 74 ? -11.215 -13.285 13.036 1.00 87.12 74 THR A O 1
ATOM 607 N N . LEU A 1 75 ? -10.467 -11.200 13.431 1.00 88.31 75 LEU A N 1
ATOM 608 C CA . LEU A 1 75 ? -11.553 -10.498 12.765 1.00 88.31 75 LEU A CA 1
ATOM 609 C C . LEU A 1 75 ? -11.090 -10.051 11.380 1.00 88.31 75 LEU A C 1
ATOM 611 O O . LEU A 1 75 ? -10.083 -9.355 11.268 1.00 88.31 75 LEU A O 1
ATOM 615 N N . THR A 1 76 ? -11.848 -10.394 10.344 1.00 90.38 76 THR A N 1
ATOM 616 C CA . THR A 1 76 ? -11.642 -9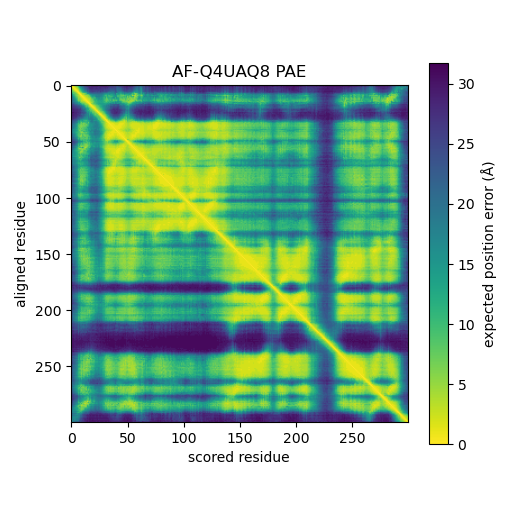.876 8.988 1.00 90.38 76 THR A CA 1
ATOM 617 C C . THR A 1 76 ? -12.939 -9.264 8.495 1.00 90.38 76 THR A C 1
ATOM 619 O O . THR A 1 76 ? -13.984 -9.911 8.529 1.00 90.38 76 THR A O 1
ATOM 622 N N . ILE A 1 77 ? -12.874 -8.015 8.048 1.00 90.69 77 ILE A N 1
ATOM 623 C CA . ILE A 1 77 ? -14.046 -7.253 7.617 1.00 90.69 77 ILE A CA 1
ATOM 624 C C . ILE A 1 77 ? -13.768 -6.498 6.323 1.00 90.69 77 ILE A C 1
ATOM 626 O O . ILE A 1 77 ? -12.664 -6.001 6.113 1.00 90.69 77 ILE A O 1
ATOM 630 N N . GLU A 1 78 ? -14.783 -6.378 5.480 1.00 90.88 78 GLU A N 1
ATOM 631 C CA . GLU A 1 78 ? -14.848 -5.354 4.447 1.00 90.88 78 GLU A CA 1
ATOM 632 C C . GLU A 1 78 ? -15.325 -4.047 5.072 1.00 90.88 78 GLU A C 1
ATOM 634 O O . GLU A 1 78 ? -16.275 -4.041 5.862 1.00 90.88 78 GLU A O 1
ATOM 639 N N . ILE A 1 79 ? -14.670 -2.944 4.729 1.00 90.25 79 ILE A N 1
ATOM 640 C CA . ILE A 1 79 ? -15.018 -1.622 5.242 1.00 90.25 79 ILE A CA 1
ATOM 641 C C . ILE A 1 79 ? -14.723 -0.549 4.201 1.00 90.25 79 ILE A C 1
ATOM 643 O O . ILE A 1 79 ? -13.698 -0.592 3.524 1.00 90.25 79 ILE A O 1
ATOM 647 N N . ASP A 1 80 ? -15.586 0.459 4.102 1.00 89.56 80 ASP A N 1
ATOM 648 C CA . ASP A 1 80 ? -15.247 1.658 3.342 1.00 89.56 80 ASP A CA 1
ATOM 649 C C . ASP A 1 80 ? -14.137 2.442 4.059 1.00 89.56 80 ASP A C 1
ATOM 651 O O . ASP A 1 80 ? -14.327 2.996 5.147 1.00 89.56 80 ASP A O 1
ATOM 655 N N . ILE A 1 81 ? -12.962 2.490 3.431 1.00 85.19 81 ILE A N 1
ATOM 656 C CA . ILE A 1 81 ? -11.778 3.142 3.988 1.00 85.19 81 ILE A CA 1
ATOM 657 C C . ILE A 1 81 ? -11.978 4.651 4.160 1.00 85.19 81 ILE A C 1
ATOM 659 O O . ILE A 1 81 ? -11.406 5.226 5.084 1.00 85.19 81 ILE A O 1
ATOM 663 N N . ASN A 1 82 ? -12.811 5.285 3.325 1.00 86.38 82 ASN A N 1
ATOM 664 C CA . ASN A 1 82 ? -13.092 6.716 3.429 1.00 86.38 82 ASN A CA 1
ATOM 665 C C . ASN A 1 82 ? -13.930 7.005 4.675 1.00 86.38 82 ASN A C 1
ATOM 667 O O . ASN A 1 82 ? -13.542 7.828 5.499 1.00 86.38 82 ASN A O 1
ATOM 671 N N . SER A 1 83 ? -15.007 6.240 4.877 1.00 89.88 83 SER A N 1
ATOM 672 C CA . SER A 1 83 ? -15.816 6.307 6.098 1.00 89.88 83 SER A CA 1
ATOM 673 C C . SER A 1 83 ? -14.984 6.079 7.365 1.00 89.88 83 SER A C 1
ATOM 675 O O . SER A 1 83 ? -15.171 6.773 8.370 1.00 89.88 83 SER A O 1
ATOM 677 N N . LEU A 1 84 ? -14.032 5.137 7.328 1.00 90.25 84 LEU A N 1
ATOM 678 C CA . LEU A 1 84 ? -13.100 4.918 8.433 1.00 90.25 84 LEU A CA 1
ATOM 679 C C . LEU A 1 84 ? -12.159 6.108 8.649 1.00 90.25 84 LEU A C 1
ATOM 681 O O . LEU A 1 84 ? -11.983 6.537 9.789 1.00 90.25 84 LEU A O 1
ATOM 685 N N . TYR A 1 85 ? -11.572 6.641 7.577 1.00 88.69 85 TYR A N 1
ATOM 686 C CA . TYR A 1 85 ? -10.685 7.799 7.634 1.00 88.69 85 TYR A CA 1
ATOM 687 C C . TYR A 1 85 ? -11.392 9.019 8.228 1.00 88.69 85 TYR A C 1
ATOM 689 O O . TYR A 1 85 ? -10.894 9.589 9.197 1.00 88.69 85 TYR A O 1
ATOM 697 N N . ASP A 1 86 ? -12.569 9.375 7.715 1.00 88.00 86 ASP A N 1
ATOM 698 C CA . ASP A 1 86 ? -13.324 10.543 8.172 1.00 88.00 86 ASP A CA 1
ATOM 699 C C . ASP A 1 86 ? -13.719 10.413 9.648 1.00 88.00 86 ASP A C 1
ATOM 701 O O . ASP A 1 86 ? -13.574 11.364 10.422 1.00 88.00 86 ASP A O 1
ATOM 705 N N . SER A 1 87 ? -14.130 9.212 10.064 1.00 90.69 87 SER A N 1
ATOM 706 C CA . SER A 1 87 ? -14.518 8.936 11.451 1.00 90.69 87 SER A CA 1
ATOM 707 C C . SER A 1 87 ? -13.340 8.958 12.429 1.00 90.69 87 SER A C 1
ATOM 709 O O . SER A 1 87 ? -13.494 9.354 13.583 1.00 90.69 87 SER A O 1
ATOM 711 N N . LEU A 1 88 ? -12.149 8.526 12.005 1.00 89.56 88 LEU A N 1
ATOM 712 C CA . LEU A 1 88 ? -10.941 8.644 12.824 1.00 89.56 88 LEU A CA 1
ATOM 713 C C . LEU A 1 88 ? -10.439 10.092 12.849 1.00 89.56 88 LEU A C 1
ATOM 715 O O . LEU A 1 88 ? -10.052 10.593 13.905 1.00 89.56 88 LEU A O 1
ATOM 719 N N . ASN A 1 89 ? -10.493 10.795 11.719 1.00 86.38 89 ASN A N 1
ATOM 720 C CA . ASN A 1 89 ? -10.033 12.174 11.604 1.00 86.38 89 ASN A CA 1
ATOM 721 C C . ASN A 1 89 ? -10.883 13.143 12.443 1.00 86.38 89 ASN A C 1
ATOM 723 O O . ASN A 1 89 ? -10.345 14.064 13.057 1.00 86.38 89 ASN A O 1
ATOM 727 N N . SER A 1 90 ? -12.192 12.903 12.569 1.00 86.44 90 SER A N 1
ATOM 728 C CA . SER A 1 90 ? -13.058 13.686 13.463 1.00 86.44 90 SER A CA 1
ATOM 729 C C . SER A 1 90 ? -12.697 13.535 14.947 1.00 86.44 90 SER A C 1
ATOM 731 O O . SER A 1 90 ? -13.048 14.392 15.757 1.00 86.44 90 SER A O 1
ATOM 733 N N . SER A 1 91 ? -11.976 12.469 15.303 1.00 86.19 91 SER A N 1
ATOM 734 C CA . SER A 1 91 ? -11.533 12.165 16.666 1.00 86.19 91 SER A CA 1
ATOM 735 C C . SER A 1 91 ? -10.085 12.580 16.958 1.00 86.19 91 SER A C 1
ATOM 737 O O . SER A 1 91 ? -9.603 12.390 18.069 1.00 86.19 91 SER A O 1
ATOM 739 N N . ILE A 1 92 ? -9.378 13.193 15.999 1.00 83.50 92 ILE A N 1
ATOM 740 C CA . ILE A 1 92 ? -7.922 13.430 16.073 1.00 83.50 92 ILE A CA 1
ATOM 741 C C . ILE A 1 92 ? -7.469 14.300 17.258 1.00 83.50 92 ILE A C 1
ATOM 743 O O . ILE A 1 92 ? -6.318 14.226 17.681 1.00 83.50 92 ILE A O 1
ATOM 747 N N . LYS A 1 93 ? -8.362 15.145 17.786 1.00 81.50 93 LYS A N 1
ATOM 748 C CA . LYS A 1 93 ? -8.096 16.020 18.942 1.00 81.50 93 LYS A CA 1
ATOM 749 C C . LYS A 1 93 ? -8.555 15.424 20.272 1.00 81.50 93 LYS A C 1
ATOM 751 O O . LYS A 1 93 ? -8.365 16.054 21.309 1.00 81.50 93 LYS A O 1
ATOM 756 N N . SER A 1 94 ? -9.190 14.261 20.251 1.00 84.31 94 SER A N 1
ATOM 757 C CA . SER A 1 94 ? -9.693 13.615 21.455 1.00 84.31 94 SER A CA 1
ATOM 758 C C . SER A 1 94 ? -8.576 12.864 22.164 1.00 84.31 94 SER A C 1
ATOM 760 O O . SER A 1 94 ? -7.773 12.180 21.538 1.00 84.31 94 SER A O 1
ATOM 762 N N . GLU A 1 95 ? -8.546 12.964 23.492 1.00 81.00 95 GLU A N 1
ATOM 763 C CA . GLU A 1 95 ? -7.525 12.296 24.308 1.00 81.00 95 GLU A CA 1
ATOM 764 C C . GLU A 1 95 ? -7.663 10.772 24.282 1.00 81.00 95 GLU A C 1
ATOM 766 O O . GLU A 1 95 ? -6.668 10.054 24.315 1.00 81.00 95 GLU A O 1
ATOM 771 N N . ASN A 1 96 ? -8.903 10.279 24.225 1.00 84.06 96 ASN A N 1
ATOM 772 C CA . ASN A 1 96 ? -9.213 8.858 24.276 1.00 84.06 96 ASN A CA 1
ATOM 773 C C . ASN A 1 96 ? -10.204 8.492 23.173 1.00 84.06 96 ASN A C 1
ATOM 775 O O . ASN A 1 96 ? -11.328 9.001 23.137 1.00 84.06 96 ASN A O 1
ATOM 779 N N . ILE A 1 97 ? -9.790 7.561 22.316 1.00 88.69 97 ILE A N 1
ATOM 780 C CA . ILE A 1 97 ? -10.600 6.998 21.237 1.00 88.69 97 ILE A CA 1
ATOM 781 C C . ILE A 1 97 ? -10.780 5.511 21.529 1.00 88.69 97 ILE A C 1
ATOM 783 O O . ILE A 1 97 ? -9.810 4.791 21.762 1.00 88.69 97 ILE A O 1
ATOM 787 N N . LYS A 1 98 ? -12.027 5.046 21.530 1.00 89.69 98 LYS A N 1
ATOM 788 C CA . LYS A 1 98 ? -12.379 3.637 21.705 1.00 89.69 98 LYS A CA 1
ATOM 789 C C . LYS A 1 98 ? -12.967 3.101 20.415 1.00 89.69 98 LYS A C 1
ATOM 791 O O . LYS A 1 98 ? -13.949 3.649 19.919 1.00 89.69 98 LYS A O 1
ATOM 796 N N . VAL A 1 99 ? -12.396 2.010 19.919 1.00 89.38 99 VAL A N 1
ATOM 797 C CA . VAL A 1 99 ? -12.894 1.285 18.748 1.00 89.38 99 VAL A CA 1
ATOM 798 C C . VAL A 1 99 ? -13.413 -0.069 19.213 1.00 89.38 99 VAL A C 1
ATOM 800 O O . VAL A 1 99 ? -12.701 -0.787 19.911 1.00 89.38 99 VAL A O 1
ATOM 803 N N . TYR A 1 100 ? -14.657 -0.407 18.885 1.00 89.00 100 TYR A N 1
ATOM 804 C CA . TYR A 1 100 ? -15.262 -1.684 19.273 1.00 89.00 100 TYR A CA 1
ATOM 805 C C . TYR A 1 100 ? -16.320 -2.138 18.266 1.00 89.00 100 TYR A C 1
ATOM 807 O O . TYR A 1 100 ? -16.826 -1.348 17.475 1.00 89.00 100 TYR A O 1
ATOM 815 N N . ILE A 1 101 ? -16.668 -3.421 18.316 1.00 86.06 101 ILE A N 1
ATOM 816 C CA . ILE A 1 101 ? -17.764 -4.019 17.549 1.00 86.06 101 ILE A CA 1
ATOM 817 C C . ILE A 1 101 ? -18.754 -4.587 18.553 1.00 86.06 101 ILE A C 1
ATOM 819 O O . ILE A 1 101 ? -18.346 -5.202 19.538 1.00 86.06 101 ILE A O 1
ATOM 823 N N . ARG A 1 102 ? -20.045 -4.339 18.329 1.00 76.88 102 ARG A N 1
ATOM 824 C CA . ARG A 1 102 ? -21.115 -4.816 19.216 1.00 76.88 102 ARG A CA 1
ATOM 825 C C . ARG A 1 102 ? -22.127 -5.711 18.509 1.00 76.88 102 ARG A C 1
ATOM 827 O O . ARG A 1 102 ? -22.509 -6.719 19.083 1.00 76.88 102 ARG A O 1
ATOM 834 N N . ASP A 1 103 ? -22.510 -5.354 17.286 1.00 76.81 103 ASP A N 1
ATOM 835 C CA . ASP A 1 103 ? -23.669 -5.951 16.608 1.00 76.81 103 ASP A CA 1
ATOM 836 C C . ASP A 1 103 ? -23.288 -6.660 15.296 1.00 76.81 103 ASP A C 1
ATOM 838 O O . ASP A 1 103 ? -24.138 -6.822 14.436 1.00 76.81 103 ASP A O 1
ATOM 842 N N . GLU A 1 104 ? -22.010 -7.025 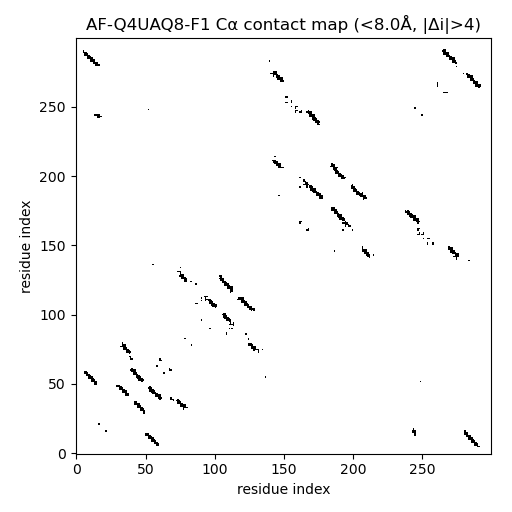15.113 1.00 80.56 104 GLU A N 1
ATOM 843 C CA . GLU A 1 104 ? -21.438 -7.682 13.910 1.00 80.56 104 GLU A CA 1
ATOM 844 C C . GLU A 1 104 ? -21.592 -6.934 12.564 1.00 80.56 104 GLU A C 1
ATOM 846 O O . GLU A 1 104 ? -20.886 -7.234 11.607 1.00 80.56 104 GLU A O 1
ATOM 851 N N . GLU A 1 105 ? -22.420 -5.894 12.517 1.00 87.12 105 GLU A N 1
ATOM 852 C CA . GLU A 1 105 ? -22.723 -5.083 11.334 1.00 87.12 105 GLU A CA 1
ATOM 853 C C . GLU A 1 105 ? -21.973 -3.747 11.312 1.00 87.12 105 GLU A C 1
ATOM 855 O O . GLU A 1 105 ? -21.861 -3.107 10.266 1.00 87.12 105 GLU A O 1
ATOM 860 N N . TYR A 1 106 ? -21.456 -3.303 12.464 1.00 92.50 106 TYR A N 1
ATOM 861 C CA . TYR A 1 106 ? -20.835 -1.987 12.602 1.00 92.50 106 TYR A CA 1
ATOM 862 C C . TYR A 1 106 ? -19.545 -2.012 13.419 1.00 92.50 106 TYR A C 1
ATOM 864 O O . TYR A 1 106 ? -19.486 -2.595 14.508 1.00 92.50 106 TYR A O 1
ATOM 872 N N . ILE A 1 107 ? -18.551 -1.259 12.943 1.00 91.69 107 ILE A N 1
ATOM 873 C CA . ILE A 1 107 ? -17.482 -0.728 13.790 1.00 91.69 107 ILE A CA 1
ATOM 874 C C . ILE A 1 107 ? -17.958 0.569 14.432 1.00 91.69 107 ILE A C 1
ATOM 876 O O . ILE A 1 107 ? -18.453 1.477 13.766 1.00 91.69 107 ILE A O 1
ATOM 880 N N . TYR A 1 108 ? -17.753 0.662 15.739 1.00 92.44 108 TYR A N 1
ATOM 881 C CA . TYR A 1 108 ? -18.058 1.830 16.541 1.00 92.44 108 TYR A CA 1
ATOM 882 C C . TYR A 1 108 ? -16.776 2.563 16.914 1.00 92.44 108 TYR A C 1
ATOM 884 O O . TYR A 1 108 ? -15.877 1.971 17.510 1.00 92.44 108 TYR A O 1
ATOM 892 N N . ILE A 1 109 ? -16.725 3.864 16.632 1.00 93.25 109 ILE A N 1
ATOM 893 C CA . ILE A 1 109 ? -15.675 4.770 17.103 1.00 93.25 109 ILE A CA 1
ATOM 894 C C . ILE A 1 109 ? -16.310 5.717 18.116 1.00 93.25 109 ILE A C 1
ATOM 896 O O . ILE A 1 109 ? -17.193 6.506 17.782 1.00 93.25 109 ILE A O 1
ATOM 900 N N . LYS A 1 110 ? -15.882 5.616 19.374 1.00 93.31 110 LYS A N 1
ATOM 901 C CA . LYS A 1 110 ? -16.378 6.428 20.486 1.00 93.31 110 LYS A CA 1
ATOM 902 C C . LYS A 1 110 ? -15.270 7.304 21.046 1.00 93.31 110 LYS A C 1
ATOM 904 O O . LYS A 1 110 ? -14.205 6.803 21.394 1.00 93.31 110 LYS A O 1
ATOM 909 N N . TYR A 1 111 ? -15.558 8.585 21.216 1.00 93.00 111 TYR A N 1
ATOM 910 C CA . TYR A 1 111 ? -14.644 9.548 21.819 1.00 93.00 111 TYR A CA 1
ATOM 911 C C . TYR A 1 111 ? -15.418 10.674 22.509 1.00 93.00 111 TYR A C 1
ATOM 913 O O . TYR A 1 111 ? -16.628 10.824 22.325 1.00 93.00 111 TYR A O 1
ATOM 921 N N . ILE A 1 112 ? -14.719 11.439 23.343 1.00 90.69 112 ILE A N 1
ATOM 922 C CA . ILE A 1 112 ? -15.261 12.635 23.994 1.00 90.69 112 ILE A CA 1
ATOM 923 C C . ILE A 1 112 ? -14.898 13.849 23.141 1.00 90.69 112 ILE A C 1
ATOM 925 O O . ILE A 1 112 ? -13.776 13.932 22.625 1.00 90.69 112 ILE A O 1
ATOM 929 N N . ASP A 1 113 ? -15.844 14.771 22.975 1.00 87.62 113 ASP A N 1
ATOM 930 C CA . ASP A 1 113 ? -15.603 16.009 22.241 1.00 87.62 113 ASP A CA 1
ATOM 931 C C . ASP A 1 113 ? -14.475 16.828 22.892 1.00 87.62 113 ASP A C 1
ATOM 933 O O . ASP A 1 113 ? -14.424 17.007 24.110 1.00 87.62 113 ASP A O 1
ATOM 937 N N . SER A 1 114 ? -13.547 17.315 22.064 1.00 84.19 114 SER A N 1
ATOM 938 C CA . SER A 1 114 ? -12.356 18.033 22.542 1.00 84.19 114 SER A CA 1
ATOM 939 C C . SER A 1 114 ? -12.657 19.407 23.156 1.00 84.19 114 SER A C 1
ATOM 941 O O . SER A 1 114 ? -11.838 19.928 23.909 1.00 84.19 114 SER A O 1
ATOM 943 N N . VAL A 1 115 ? -13.806 20.006 22.831 1.00 86.31 115 VAL A N 1
ATOM 944 C CA . VAL A 1 115 ? -14.252 21.306 23.351 1.00 86.31 115 VAL A CA 1
ATOM 945 C C . VAL A 1 115 ? -15.205 21.103 24.527 1.00 86.31 115 VAL A C 1
ATOM 947 O O . VAL A 1 115 ? -15.113 21.814 25.527 1.00 86.31 115 VAL A O 1
ATOM 950 N N . TYR A 1 116 ? -16.094 20.113 24.432 1.00 87.12 116 TYR A N 1
ATOM 951 C CA . TYR A 1 116 ? -17.119 19.824 25.431 1.00 87.12 116 TYR A CA 1
ATOM 952 C C . TYR A 1 116 ? -16.957 18.419 26.014 1.00 87.12 116 TYR A C 1
ATOM 954 O O . TYR A 1 116 ? -17.531 17.445 25.530 1.00 87.12 116 TYR A O 1
ATOM 962 N N . ASN A 1 117 ? -16.252 18.326 27.140 1.00 84.00 117 ASN A N 1
ATOM 963 C CA . ASN A 1 117 ? -15.963 17.060 27.823 1.00 84.00 117 ASN A CA 1
ATOM 964 C C . ASN A 1 117 ? -17.199 16.269 28.316 1.00 84.00 117 ASN A C 1
ATOM 966 O O . ASN A 1 117 ? -17.069 15.119 28.734 1.00 84.00 117 ASN A O 1
ATOM 970 N N . THR A 1 118 ? -18.395 16.861 28.275 1.00 89.44 118 THR A N 1
ATOM 971 C CA . THR A 1 118 ? -19.672 16.212 28.605 1.00 89.44 118 THR A CA 1
ATOM 972 C C . THR A 1 118 ? -20.321 15.507 27.412 1.00 89.44 118 THR A C 1
ATOM 974 O O . THR A 1 118 ? -21.230 14.696 27.604 1.00 89.44 118 THR A O 1
ATOM 977 N N . ILE A 1 119 ? -19.870 15.783 26.185 1.00 90.06 119 ILE A N 1
ATOM 978 C CA . ILE A 1 119 ? -20.449 15.226 24.963 1.00 90.06 119 ILE A CA 1
ATOM 979 C C . ILE A 1 119 ? -19.682 13.963 24.570 1.00 90.06 119 ILE A C 1
ATOM 981 O O . ILE A 1 119 ? -18.498 13.998 24.238 1.00 90.06 119 ILE A O 1
ATOM 985 N N . ASN A 1 120 ? -20.391 12.832 24.575 1.00 91.44 120 ASN A N 1
ATOM 986 C CA . ASN A 1 120 ? -19.895 11.568 24.041 1.00 91.44 120 ASN A CA 1
ATOM 987 C C . ASN A 1 120 ? -20.339 11.417 22.587 1.00 91.44 120 ASN A C 1
ATOM 989 O O . ASN A 1 120 ? -21.537 11.338 22.314 1.00 91.44 120 ASN A O 1
ATOM 993 N N . ILE A 1 121 ? -19.380 11.309 21.674 1.00 93.25 121 ILE A N 1
ATOM 994 C CA . ILE A 1 121 ? -19.629 11.087 20.251 1.00 93.25 121 ILE A CA 1
ATOM 995 C C . ILE A 1 121 ? -19.440 9.600 19.953 1.00 93.25 121 ILE A C 1
ATOM 997 O O . ILE A 1 121 ? -18.491 8.973 20.427 1.00 93.25 121 ILE A O 1
ATOM 1001 N N . ILE A 1 122 ? -20.373 9.024 19.193 1.00 94.75 122 ILE A N 1
ATOM 1002 C CA . ILE A 1 122 ? -20.320 7.635 18.732 1.00 94.75 122 ILE A CA 1
ATOM 1003 C C . ILE A 1 122 ? -20.601 7.630 17.235 1.00 94.75 122 ILE A C 1
ATOM 1005 O O . ILE A 1 122 ? -21.713 7.936 16.810 1.00 94.75 122 ILE A O 1
ATOM 1009 N N . LEU A 1 123 ? -19.597 7.255 16.452 1.00 94.31 123 LEU A N 1
ATOM 1010 C CA . LEU A 1 123 ? -19.704 7.057 15.013 1.00 94.31 123 LEU A CA 1
ATOM 1011 C C . LEU A 1 123 ? -19.842 5.568 14.724 1.00 94.31 123 LEU A C 1
ATOM 1013 O O . LEU A 1 123 ? -19.186 4.747 15.369 1.00 94.31 123 LEU A O 1
ATOM 1017 N N . LYS A 1 124 ? -20.711 5.228 13.772 1.00 94.50 124 LYS A N 1
ATOM 1018 C CA . LYS A 1 124 ? -20.956 3.852 13.341 1.00 94.50 124 LYS A CA 1
ATOM 1019 C C . LYS A 1 124 ? -20.580 3.724 11.875 1.00 94.50 124 LYS A C 1
ATOM 1021 O O . LYS A 1 124 ? -21.123 4.456 11.052 1.00 94.50 124 LYS A O 1
ATOM 1026 N N . ILE A 1 125 ? -19.689 2.794 11.563 1.00 93.44 125 ILE A N 1
ATOM 1027 C CA . ILE A 1 125 ? -19.268 2.505 10.194 1.00 93.44 125 ILE A CA 1
ATOM 1028 C C . ILE A 1 125 ? -19.788 1.116 9.833 1.00 93.44 125 ILE A C 1
ATOM 1030 O O . ILE A 1 125 ? -19.470 0.172 10.563 1.00 93.44 125 ILE A O 1
ATOM 1034 N N . PRO A 1 126 ? -20.592 0.974 8.765 1.00 92.50 126 PRO A N 1
ATOM 1035 C CA . PRO A 1 126 ? -21.068 -0.329 8.324 1.00 92.50 126 PRO A CA 1
ATOM 1036 C C . PRO A 1 126 ? -19.894 -1.199 7.871 1.00 92.50 126 PRO A C 1
ATOM 1038 O O . PRO A 1 126 ? -18.957 -0.714 7.232 1.00 92.50 126 PRO A O 1
ATOM 1041 N N . ILE A 1 127 ? -19.956 -2.483 8.206 1.00 93.06 127 ILE A N 1
ATOM 1042 C CA . ILE A 1 127 ? -18.947 -3.482 7.857 1.00 93.06 127 ILE A CA 1
ATOM 1043 C C . ILE A 1 127 ? -19.608 -4.744 7.308 1.00 93.06 127 ILE A C 1
ATOM 1045 O O . ILE A 1 127 ? -20.773 -5.026 7.578 1.00 93.06 127 ILE A O 1
ATOM 1049 N N . VAL A 1 128 ? -18.834 -5.531 6.565 1.00 90.81 128 VAL A N 1
ATOM 1050 C CA . VAL A 1 128 ? -19.219 -6.885 6.152 1.00 90.81 128 VAL A CA 1
ATOM 1051 C C . VAL A 1 128 ? -18.200 -7.860 6.717 1.00 90.81 128 VAL A C 1
ATOM 1053 O O . VAL A 1 128 ? -17.011 -7.738 6.438 1.00 90.81 128 VAL A O 1
ATOM 1056 N N . LEU A 1 129 ? -18.637 -8.835 7.512 1.00 88.56 129 LEU A N 1
ATOM 1057 C CA . LEU A 1 129 ? -17.746 -9.882 8.010 1.00 88.56 129 LEU A CA 1
ATOM 1058 C C . LEU A 1 129 ? -17.314 -10.803 6.866 1.00 88.56 129 LEU A C 1
ATOM 1060 O O . LEU A 1 129 ? -18.142 -11.329 6.122 1.00 88.56 129 LEU A O 1
ATOM 1064 N N . ILE A 1 130 ? -16.007 -11.025 6.749 1.00 86.50 130 ILE A N 1
ATOM 1065 C CA . ILE A 1 130 ? -15.416 -11.916 5.750 1.00 86.50 130 ILE A CA 1
ATOM 1066 C C . ILE A 1 130 ? -14.819 -13.122 6.467 1.00 86.50 130 ILE A C 1
ATOM 1068 O O . ILE A 1 130 ? -14.132 -12.998 7.481 1.00 86.50 130 ILE A O 1
ATOM 1072 N N . ASN A 1 131 ? -15.023 -14.310 5.901 1.00 79.31 131 ASN A N 1
ATOM 1073 C CA . ASN A 1 131 ? -14.397 -15.517 6.417 1.00 79.31 131 ASN A CA 1
ATOM 1074 C C . ASN A 1 131 ? -12.861 -15.459 6.239 1.00 79.31 131 ASN A C 1
ATOM 1076 O O . ASN A 1 131 ? -12.348 -15.214 5.143 1.00 79.31 131 ASN A O 1
ATOM 1080 N N . ASN A 1 132 ? -12.123 -15.715 7.325 1.00 70.94 132 ASN A N 1
ATOM 1081 C CA . ASN A 1 132 ? -10.668 -15.542 7.425 1.00 70.94 132 ASN A CA 1
ATOM 1082 C C . ASN A 1 132 ? -9.865 -16.305 6.354 1.00 70.94 132 ASN A C 1
ATOM 1084 O O . ASN A 1 132 ? -8.759 -15.886 6.007 1.00 70.94 132 ASN A O 1
ATOM 1088 N N . ASN A 1 133 ? -10.420 -17.388 5.807 1.00 65.12 133 ASN A N 1
ATOM 1089 C CA . ASN A 1 133 ? -9.748 -18.258 4.837 1.00 65.12 133 ASN A CA 1
ATOM 1090 C C . ASN A 1 133 ? -9.508 -17.606 3.463 1.00 65.12 133 ASN A C 1
ATOM 1092 O O . ASN A 1 133 ? -8.691 -18.101 2.691 1.00 65.12 133 ASN A O 1
ATOM 1096 N N . TYR A 1 134 ? -10.193 -16.504 3.144 1.00 62.78 134 TYR A N 1
ATOM 1097 C CA . TYR A 1 134 ? -10.126 -15.877 1.816 1.00 62.78 134 TYR A CA 1
ATOM 1098 C C . TYR A 1 134 ? -9.142 -14.701 1.730 1.00 62.78 134 TYR A C 1
ATOM 1100 O O . TYR A 1 134 ? -8.914 -14.145 0.651 1.00 62.78 134 TYR A O 1
ATOM 1108 N N . VAL A 1 135 ? -8.533 -14.311 2.854 1.00 71.50 135 VAL A N 1
ATOM 1109 C CA . VAL A 1 135 ? -7.683 -13.118 2.938 1.00 71.50 135 VAL A CA 1
ATOM 1110 C C . VAL A 1 135 ? -6.304 -13.484 3.474 1.00 71.50 135 VAL A C 1
ATOM 1112 O O . VAL A 1 135 ? -5.995 -13.353 4.666 1.00 71.50 135 VAL A O 1
ATOM 1115 N N . ASN A 1 136 ? -5.463 -13.924 2.540 1.00 69.00 136 ASN A N 1
ATOM 1116 C CA . ASN A 1 136 ? -4.041 -14.133 2.766 1.00 69.00 136 ASN A CA 1
ATOM 1117 C C . ASN A 1 136 ? -3.264 -12.856 2.435 1.00 69.00 136 ASN A C 1
ATOM 1119 O O . ASN A 1 136 ? -3.522 -12.205 1.419 1.00 69.00 136 ASN A O 1
ATOM 1123 N N . LEU A 1 137 ? -2.319 -12.513 3.310 1.00 71.38 137 LEU A N 1
ATOM 1124 C CA . LEU A 1 137 ? -1.281 -11.531 3.008 1.00 71.38 137 LEU A CA 1
ATOM 1125 C C . LEU A 1 137 ? -0.396 -12.087 1.878 1.00 71.38 137 LEU A C 1
ATOM 1127 O O . LEU A 1 137 ? -0.240 -13.309 1.781 1.00 71.38 137 LEU A O 1
ATOM 1131 N N . PRO A 1 138 ? 0.170 -11.231 1.013 1.00 68.38 138 PRO A N 1
ATOM 1132 C CA . PRO A 1 138 ? 1.029 -11.683 -0.061 1.00 68.38 138 PRO A CA 1
ATOM 1133 C C . PRO A 1 138 ? 2.292 -12.263 0.564 1.00 68.38 138 PRO A C 1
ATOM 1135 O O . PRO A 1 138 ? 2.888 -11.670 1.464 1.00 68.38 138 PRO A O 1
ATOM 1138 N N . ASN A 1 139 ? 2.706 -13.424 0.073 1.00 69.12 139 ASN A N 1
ATOM 1139 C CA . ASN A 1 139 ? 4.015 -13.939 0.415 1.00 69.12 139 ASN A CA 1
ATOM 1140 C C . ASN A 1 139 ? 5.034 -13.195 -0.451 1.00 69.12 139 ASN A C 1
ATOM 1142 O O . ASN A 1 139 ? 5.067 -13.406 -1.661 1.00 69.12 139 ASN A O 1
ATOM 1146 N N . VAL A 1 140 ? 5.795 -12.274 0.141 1.00 70.31 140 VAL A N 1
ATOM 1147 C CA . VAL A 1 140 ? 6.868 -11.581 -0.582 1.00 70.31 140 VAL A CA 1
ATOM 1148 C C . VAL A 1 140 ? 7.996 -12.596 -0.791 1.00 70.31 140 VAL A C 1
ATOM 1150 O O . VAL A 1 140 ? 8.531 -13.091 0.205 1.00 70.31 140 VAL A O 1
ATOM 1153 N N . PRO A 1 141 ? 8.352 -12.943 -2.041 1.00 67.25 141 PRO A N 1
ATOM 1154 C CA . PRO A 1 141 ? 9.397 -13.924 -2.291 1.00 67.25 141 PRO A CA 1
ATOM 1155 C C . PRO A 1 141 ? 10.747 -13.416 -1.773 1.00 67.25 141 PRO A C 1
ATOM 1157 O O . PRO A 1 141 ? 11.001 -12.212 -1.707 1.00 67.25 141 PRO A O 1
ATOM 1160 N N . TYR A 1 142 ? 11.635 -14.341 -1.410 1.00 66.88 142 TYR A N 1
ATOM 1161 C CA . TYR A 1 142 ? 13.041 -14.001 -1.206 1.00 66.88 142 TYR A CA 1
ATOM 1162 C C . TYR A 1 142 ? 13.662 -13.693 -2.567 1.00 66.88 142 TYR A C 1
ATOM 1164 O O . TYR A 1 142 ? 13.504 -14.486 -3.490 1.00 66.88 142 TYR A O 1
ATOM 1172 N N . THR A 1 143 ? 14.338 -12.550 -2.692 1.00 69.94 143 THR A N 1
ATOM 1173 C CA . THR A 1 143 ? 14.885 -12.096 -3.979 1.00 69.94 143 THR A CA 1
ATOM 1174 C C . THR A 1 143 ? 16.301 -11.558 -3.840 1.00 69.94 143 THR A C 1
ATOM 1176 O O . THR A 1 143 ? 16.680 -11.024 -2.785 1.00 69.94 143 THR A O 1
ATOM 1179 N N . ASN A 1 144 ? 17.071 -11.637 -4.922 1.00 66.69 144 ASN A N 1
ATOM 1180 C CA . ASN A 1 144 ? 18.396 -11.032 -5.011 1.00 66.69 144 ASN A CA 1
ATOM 1181 C C . ASN A 1 144 ? 18.334 -9.515 -5.247 1.00 66.69 144 ASN A C 1
ATOM 1183 O O . ASN A 1 144 ? 19.288 -8.803 -4.927 1.00 66.69 144 ASN A O 1
ATOM 1187 N N . TYR A 1 145 ? 17.203 -8.997 -5.731 1.00 72.88 145 TYR A N 1
ATOM 1188 C CA . TYR A 1 145 ? 17.039 -7.597 -6.116 1.00 72.88 145 TYR A CA 1
ATOM 1189 C C . TYR A 1 145 ? 16.093 -6.850 -5.170 1.00 72.88 145 TYR A C 1
ATOM 1191 O O . TYR A 1 145 ? 14.938 -6.580 -5.497 1.00 72.88 145 TYR A O 1
ATOM 1199 N N . ASN A 1 146 ? 16.611 -6.454 -4.002 1.00 77.88 146 ASN A N 1
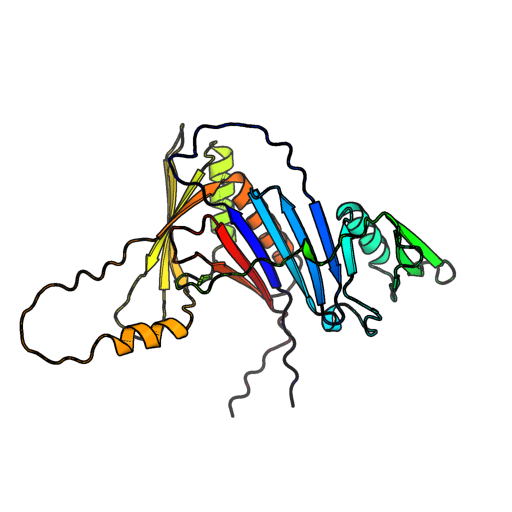ATOM 1200 C CA . ASN A 1 146 ? 15.941 -5.511 -3.098 1.00 77.88 146 ASN A CA 1
ATOM 1201 C C . ASN A 1 146 ? 16.638 -4.148 -3.170 1.00 77.88 146 ASN A C 1
ATOM 1203 O O . ASN A 1 146 ? 17.648 -3.913 -2.505 1.00 77.88 146 ASN A O 1
ATOM 1207 N N . ILE A 1 147 ? 16.116 -3.250 -3.996 1.00 82.31 147 ILE A N 1
ATOM 1208 C CA . ILE A 1 147 ? 16.756 -1.980 -4.345 1.00 82.31 147 ILE A CA 1
ATOM 1209 C C . ILE A 1 147 ? 16.240 -0.869 -3.441 1.00 82.31 147 ILE A C 1
ATOM 1211 O O . ILE A 1 147 ? 15.043 -0.595 -3.402 1.00 82.31 147 ILE A O 1
ATOM 1215 N N . ASN A 1 148 ? 17.143 -0.161 -2.770 1.00 83.44 148 ASN A N 1
ATOM 1216 C CA . ASN A 1 148 ? 16.802 1.049 -2.032 1.00 83.44 148 ASN A CA 1
ATOM 1217 C C . ASN A 1 148 ? 16.487 2.207 -2.996 1.00 83.44 148 ASN A C 1
ATOM 1219 O O . ASN A 1 148 ? 17.384 2.736 -3.660 1.00 83.44 148 ASN A O 1
ATOM 1223 N N . LEU A 1 149 ? 15.235 2.664 -3.030 1.00 83.94 149 LEU A N 1
ATOM 1224 C CA . LEU A 1 149 ? 14.795 3.800 -3.845 1.00 83.94 149 LEU A CA 1
ATOM 1225 C C . LEU A 1 149 ? 15.082 5.147 -3.159 1.00 83.94 149 LEU A C 1
ATOM 1227 O O . LEU A 1 149 ? 14.192 5.970 -2.947 1.00 83.94 149 LEU A O 1
ATOM 1231 N N . SER A 1 150 ? 16.353 5.421 -2.859 1.00 80.44 150 SER A N 1
ATOM 1232 C CA . SER A 1 150 ? 16.787 6.666 -2.198 1.00 80.44 150 SER A CA 1
ATOM 1233 C C . SER A 1 150 ? 16.488 7.944 -3.001 1.00 80.44 150 SER A C 1
ATOM 1235 O O . SER A 1 150 ? 16.408 9.030 -2.431 1.00 80.44 150 SER A O 1
ATOM 1237 N N . LYS A 1 151 ? 16.282 7.822 -4.320 1.00 84.62 151 LYS A N 1
ATOM 1238 C CA . LYS A 1 151 ? 15.961 8.918 -5.252 1.00 84.62 151 LYS A CA 1
ATOM 1239 C C . LYS A 1 151 ? 14.477 8.951 -5.661 1.00 84.62 151 LYS A C 1
ATOM 1241 O O . LYS A 1 151 ? 14.155 9.439 -6.743 1.00 84.62 151 LYS A O 1
ATOM 1246 N N . LEU A 1 152 ? 13.566 8.446 -4.816 1.00 85.56 152 LEU A N 1
ATOM 1247 C CA . LEU A 1 152 ? 12.135 8.305 -5.139 1.00 85.56 152 LEU A CA 1
ATOM 1248 C C . LEU A 1 152 ? 11.490 9.599 -5.668 1.00 85.56 152 LEU A C 1
ATOM 1250 O O . LEU A 1 152 ? 10.733 9.547 -6.631 1.00 85.56 152 LEU A O 1
ATOM 1254 N N . GLN A 1 153 ? 11.809 10.761 -5.086 1.00 85.31 153 GLN A N 1
ATOM 1255 C CA . GLN A 1 153 ? 11.263 12.051 -5.534 1.00 85.31 153 GLN A CA 1
ATOM 1256 C C . GLN A 1 153 ? 11.629 12.358 -6.990 1.00 85.31 153 GLN A C 1
ATOM 1258 O O . GLN A 1 153 ? 10.761 12.708 -7.785 1.00 85.31 153 GLN A O 1
ATOM 1263 N N . THR A 1 154 ? 12.895 12.170 -7.367 1.00 89.25 154 THR A N 1
ATOM 1264 C CA . THR A 1 154 ? 13.360 12.364 -8.747 1.00 89.25 154 THR A CA 1
ATOM 1265 C C . THR A 1 154 ? 12.684 11.385 -9.703 1.00 89.25 154 THR A C 1
ATOM 1267 O O . THR A 1 154 ? 12.256 11.785 -10.784 1.00 89.25 154 THR A O 1
ATOM 1270 N N . ILE A 1 155 ? 12.527 10.123 -9.290 1.00 89.81 155 ILE A N 1
ATOM 1271 C CA . ILE A 1 155 ? 11.811 9.112 -10.078 1.00 89.81 155 ILE A CA 1
ATOM 1272 C C . ILE A 1 155 ? 10.337 9.518 -10.255 1.00 89.81 155 ILE A C 1
ATOM 1274 O O . ILE A 1 155 ? 9.812 9.450 -11.360 1.00 89.81 155 ILE A O 1
ATOM 1278 N N . SER A 1 156 ? 9.675 10.020 -9.210 1.00 89.06 156 SER A N 1
ATOM 1279 C CA . SER A 1 156 ? 8.290 10.504 -9.291 1.00 89.06 156 SER A CA 1
ATOM 1280 C C . SER A 1 156 ? 8.141 11.709 -10.228 1.00 89.06 156 SER A C 1
ATOM 1282 O O . SER A 1 156 ? 7.207 11.742 -11.029 1.00 89.06 156 SER A O 1
ATOM 1284 N N . PHE A 1 157 ? 9.079 12.664 -10.219 1.00 89.44 157 PHE A N 1
ATOM 1285 C CA . PHE A 1 157 ? 9.067 13.774 -11.180 1.00 89.44 157 PHE A CA 1
ATOM 1286 C C . PHE A 1 157 ? 9.191 13.297 -12.632 1.00 89.44 157 PHE A C 1
ATOM 1288 O O . PHE A 1 157 ? 8.484 13.811 -13.505 1.00 89.44 157 PHE A O 1
ATOM 1295 N N . LEU A 1 158 ? 10.043 12.298 -12.889 1.00 92.12 158 LEU A N 1
ATOM 1296 C CA . LEU A 1 158 ? 10.137 11.660 -14.201 1.00 92.12 158 LEU A CA 1
ATOM 1297 C C . LEU A 1 158 ? 8.797 11.028 -14.598 1.00 92.12 158 LEU A C 1
ATOM 1299 O O . LEU A 1 158 ? 8.282 11.342 -15.666 1.00 92.12 158 LEU A O 1
A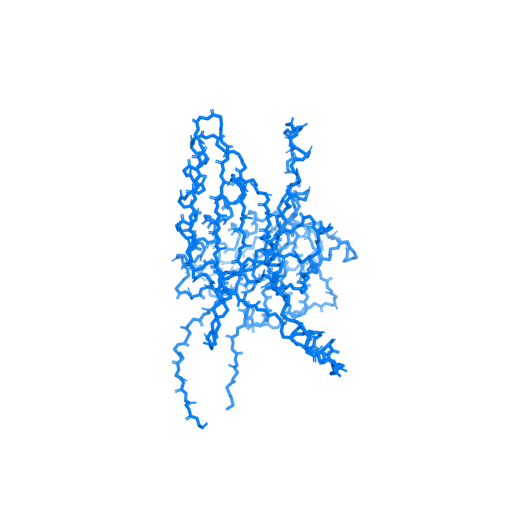TOM 1303 N N . LEU A 1 159 ? 8.193 10.210 -13.732 1.00 91.69 159 LEU A N 1
ATOM 1304 C CA . LEU A 1 159 ? 6.906 9.556 -14.007 1.00 91.69 159 LEU A CA 1
ATOM 1305 C C . LEU A 1 159 ? 5.781 10.562 -14.283 1.00 91.69 159 LEU A C 1
ATOM 1307 O O . LEU A 1 159 ? 4.978 10.368 -15.194 1.00 91.69 159 LEU A O 1
ATOM 1311 N N . ASN A 1 160 ? 5.737 11.671 -13.546 1.00 90.19 160 ASN A N 1
ATOM 1312 C CA . ASN A 1 160 ? 4.789 12.751 -13.806 1.00 90.19 160 ASN A CA 1
ATOM 1313 C C . ASN A 1 160 ? 5.010 13.383 -15.191 1.00 90.19 160 ASN A C 1
ATOM 1315 O O . ASN A 1 160 ? 4.056 13.695 -15.900 1.00 90.19 160 ASN A O 1
ATOM 1319 N N . SER A 1 161 ? 6.270 13.546 -15.595 1.00 90.44 161 SER A N 1
ATOM 1320 C CA . SER A 1 161 ? 6.621 14.088 -16.910 1.00 90.44 161 SER A CA 1
ATOM 1321 C C . SER A 1 161 ? 6.229 13.123 -18.031 1.00 90.44 161 SER A C 1
ATOM 1323 O O . SER A 1 161 ? 5.624 13.556 -19.006 1.00 90.44 161 SER A O 1
ATOM 1325 N N . LEU A 1 162 ? 6.475 11.820 -17.848 1.00 91.31 162 LEU A N 1
ATOM 1326 C CA . LEU A 1 162 ? 6.056 10.752 -18.764 1.00 91.31 162 LEU A CA 1
ATOM 1327 C C . LEU A 1 162 ? 4.530 10.704 -18.944 1.00 91.31 162 LEU A C 1
ATOM 1329 O O . LEU A 1 162 ? 4.051 10.629 -20.072 1.00 91.31 162 LEU A O 1
ATOM 1333 N N . ASN A 1 163 ? 3.759 10.839 -17.861 1.00 87.62 163 ASN A N 1
ATOM 1334 C CA . ASN A 1 163 ? 2.297 10.920 -17.956 1.00 87.62 163 ASN A CA 1
ATOM 1335 C C . ASN A 1 163 ? 1.837 12.125 -18.792 1.00 87.62 163 ASN A C 1
ATOM 1337 O O . ASN A 1 163 ? 0.922 11.994 -19.600 1.00 87.62 163 ASN A O 1
ATOM 1341 N N . LYS A 1 164 ? 2.472 13.296 -18.632 1.00 88.69 164 LYS A N 1
ATOM 1342 C CA . LYS A 1 164 ? 2.106 14.517 -19.376 1.00 88.69 164 LYS A CA 1
ATOM 1343 C C . LYS A 1 164 ? 2.347 14.404 -20.879 1.00 88.69 164 LYS A C 1
ATOM 1345 O O . LYS A 1 164 ? 1.576 14.963 -21.648 1.00 88.69 164 LYS A O 1
ATOM 1350 N N . ILE A 1 165 ? 3.403 13.703 -21.288 1.00 89.25 165 ILE A N 1
ATOM 1351 C CA . ILE A 1 165 ? 3.705 13.461 -22.708 1.00 89.25 165 ILE A CA 1
ATOM 1352 C C . ILE A 1 165 ? 2.904 12.288 -23.297 1.00 89.25 165 ILE A C 1
ATOM 1354 O O . ILE A 1 165 ? 3.028 12.005 -24.484 1.00 89.25 165 ILE A O 1
ATOM 1358 N N . GLY A 1 166 ? 2.073 11.619 -22.489 1.00 85.06 166 GLY A N 1
ATOM 1359 C CA . GLY A 1 166 ? 1.213 10.522 -22.931 1.00 85.06 166 GLY A CA 1
ATOM 1360 C C . GLY A 1 166 ? 1.891 9.151 -22.961 1.00 85.06 166 GLY A C 1
ATOM 1361 O O . GLY A 1 166 ? 1.340 8.216 -23.542 1.00 85.06 166 GLY A O 1
ATOM 1362 N N . ASN A 1 167 ? 3.056 8.993 -22.330 1.00 87.62 167 ASN A N 1
ATOM 1363 C CA . ASN A 1 167 ? 3.711 7.694 -22.229 1.00 87.62 167 ASN A CA 1
ATOM 1364 C C . ASN A 1 167 ? 3.055 6.867 -21.117 1.00 87.62 167 ASN A C 1
ATOM 1366 O O . ASN A 1 167 ? 3.034 7.265 -19.953 1.00 87.62 167 ASN A O 1
ATOM 1370 N N . THR A 1 168 ? 2.533 5.695 -21.469 1.00 85.44 168 THR A N 1
ATOM 1371 C CA . THR A 1 168 ? 1.741 4.858 -20.554 1.00 85.44 168 THR A CA 1
ATOM 1372 C C . THR A 1 168 ? 2.551 3.753 -19.879 1.00 85.44 168 THR A C 1
ATOM 1374 O O . THR A 1 168 ? 2.136 3.252 -18.830 1.00 85.44 168 THR A O 1
ATOM 1377 N N 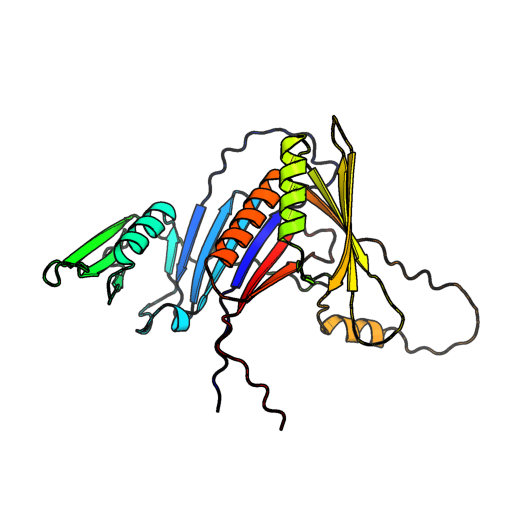. ILE A 1 169 ? 3.706 3.388 -20.446 1.00 87.12 169 ILE A N 1
ATOM 1378 C CA . ILE A 1 169 ? 4.563 2.288 -19.985 1.00 87.12 169 ILE A CA 1
ATOM 1379 C C . ILE A 1 169 ? 5.989 2.791 -19.743 1.00 87.12 169 ILE A C 1
ATOM 1381 O O . ILE A 1 169 ? 6.513 3.612 -20.499 1.00 87.12 169 ILE A O 1
ATOM 1385 N N . ILE A 1 170 ? 6.616 2.277 -18.688 1.00 89.50 170 ILE A N 1
ATOM 1386 C CA . ILE A 1 170 ? 8.031 2.472 -18.373 1.00 89.50 170 ILE A CA 1
ATOM 1387 C C . ILE A 1 170 ? 8.700 1.120 -18.119 1.00 89.50 170 ILE A C 1
ATOM 1389 O O . ILE A 1 170 ? 8.152 0.267 -17.423 1.00 89.50 170 ILE A O 1
ATOM 1393 N N . GLU A 1 171 ? 9.876 0.935 -18.697 1.00 88.31 171 GLU A N 1
ATOM 1394 C CA . GLU A 1 171 ? 10.788 -0.180 -18.479 1.00 88.31 171 GLU A CA 1
ATOM 1395 C C . GLU A 1 171 ? 11.772 0.194 -17.366 1.00 88.31 171 GLU A C 1
ATOM 1397 O O . GLU A 1 171 ? 12.453 1.217 -17.428 1.00 88.31 171 GLU A O 1
ATOM 1402 N N . PHE A 1 172 ? 11.839 -0.647 -16.343 1.00 87.25 172 PHE A N 1
ATOM 1403 C CA . PHE A 1 172 ? 12.855 -0.669 -15.307 1.00 87.25 172 PHE A CA 1
ATOM 1404 C C . PHE A 1 172 ? 13.892 -1.706 -15.717 1.00 87.25 172 PHE A C 1
ATOM 1406 O O . PHE A 1 172 ? 13.611 -2.898 -15.691 1.00 87.25 172 PHE A O 1
ATOM 1413 N N . ASN A 1 173 ? 15.077 -1.250 -16.097 1.00 85.44 173 ASN A N 1
ATOM 1414 C CA . ASN A 1 173 ? 16.218 -2.082 -16.434 1.00 85.44 173 ASN A CA 1
ATOM 1415 C C . ASN A 1 173 ? 17.264 -1.953 -15.319 1.00 85.44 173 ASN A C 1
ATOM 1417 O O . ASN A 1 173 ? 17.798 -0.870 -15.073 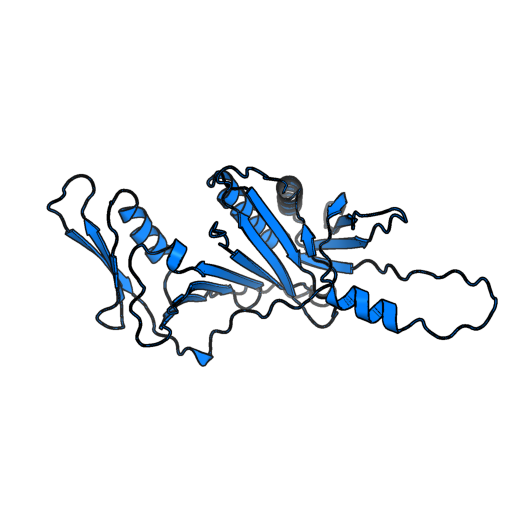1.00 85.44 173 ASN A O 1
ATOM 1421 N N . ILE A 1 174 ? 17.522 -3.046 -14.611 1.00 82.62 174 ILE A N 1
ATOM 1422 C CA . ILE A 1 174 ? 18.400 -3.079 -13.444 1.00 82.62 174 ILE A CA 1
ATOM 1423 C C . ILE A 1 174 ? 19.612 -3.930 -13.758 1.00 82.62 174 ILE A C 1
ATOM 1425 O O . ILE A 1 174 ? 19.497 -5.117 -14.057 1.00 82.62 174 ILE A O 1
ATOM 1429 N N . SER A 1 175 ? 20.785 -3.328 -13.616 1.00 79.00 175 SER A N 1
ATOM 1430 C CA . SER A 1 175 ? 22.062 -4.017 -13.735 1.00 79.00 175 SER A CA 1
ATOM 1431 C C . SER A 1 175 ? 22.866 -3.887 -12.447 1.00 79.00 175 SER A C 1
ATOM 1433 O O . SER A 1 175 ? 22.999 -2.802 -11.867 1.00 79.00 175 SER A O 1
ATOM 1435 N N . ASN A 1 176 ? 23.410 -5.015 -11.987 1.00 70.50 176 ASN A N 1
ATOM 1436 C CA . ASN A 1 176 ? 24.378 -5.021 -10.899 1.00 70.50 176 ASN A CA 1
ATOM 1437 C C . ASN A 1 176 ? 25.658 -4.343 -11.375 1.00 70.50 176 ASN A C 1
ATOM 1439 O O . ASN A 1 176 ? 26.238 -4.730 -12.388 1.00 70.50 176 ASN A O 1
ATOM 1443 N N . ILE A 1 177 ? 26.118 -3.343 -10.625 1.00 59.03 177 ILE A N 1
ATOM 1444 C CA . ILE A 1 177 ? 27.454 -2.797 -10.819 1.00 59.03 177 ILE A CA 1
ATOM 1445 C C . ILE A 1 177 ? 28.347 -3.584 -9.861 1.00 59.03 177 ILE A C 1
ATOM 1447 O O . ILE A 1 177 ? 28.553 -3.178 -8.719 1.00 59.03 177 ILE A O 1
ATOM 1451 N N . SER A 1 178 ? 28.840 -4.747 -10.291 1.00 52.31 178 SER A N 1
ATOM 1452 C CA . SER A 1 178 ? 29.866 -5.462 -9.532 1.00 52.31 178 SER A CA 1
ATOM 1453 C C . SER A 1 178 ? 31.155 -4.642 -9.586 1.00 52.31 178 SER A C 1
ATOM 1455 O O . SER A 1 178 ? 31.895 -4.704 -10.568 1.00 52.31 178 SER A O 1
ATOM 1457 N N . ILE A 1 179 ? 31.421 -3.838 -8.559 1.00 45.78 179 ILE A N 1
ATOM 1458 C CA . ILE A 1 179 ? 32.755 -3.271 -8.375 1.00 45.78 179 ILE A CA 1
ATOM 1459 C C . ILE A 1 179 ? 33.529 -4.272 -7.529 1.00 45.78 179 ILE A C 1
ATOM 1461 O O . ILE A 1 179 ? 33.150 -4.566 -6.400 1.00 45.78 179 ILE A O 1
ATOM 1465 N N . LEU A 1 180 ? 34.614 -4.777 -8.112 1.00 43.00 180 LEU A N 1
ATOM 1466 C CA . LEU A 1 180 ? 35.584 -5.739 -7.579 1.00 43.00 180 LEU A CA 1
ATOM 1467 C C . LEU A 1 180 ? 36.245 -5.357 -6.235 1.00 43.00 180 LEU A C 1
ATOM 1469 O O . LEU A 1 180 ? 37.163 -6.048 -5.819 1.00 43.00 180 LEU A O 1
ATOM 1473 N N . ASN A 1 181 ? 35.793 -4.312 -5.535 1.00 36.25 181 ASN A N 1
ATOM 1474 C CA . ASN A 1 181 ? 36.382 -3.852 -4.281 1.00 36.25 181 ASN A CA 1
ATOM 1475 C C . ASN A 1 181 ? 35.305 -3.594 -3.212 1.00 36.25 181 ASN A C 1
ATOM 1477 O O . ASN A 1 181 ? 34.505 -2.669 -3.316 1.00 36.25 181 ASN A O 1
ATOM 1481 N N . GLU A 1 182 ? 35.329 -4.462 -2.201 1.00 43.84 182 GLU A N 1
ATOM 1482 C CA . GLU A 1 182 ? 34.882 -4.333 -0.807 1.00 43.84 182 GLU A CA 1
ATOM 1483 C C . GLU A 1 182 ? 33.645 -3.455 -0.473 1.00 43.84 182 GLU A C 1
ATOM 1485 O O . GLU A 1 182 ? 33.671 -2.226 -0.443 1.00 43.84 182 GLU A O 1
ATOM 1490 N N . ASN A 1 183 ? 32.593 -4.154 -0.021 1.00 47.81 183 ASN A N 1
ATOM 1491 C CA . ASN A 1 183 ? 31.545 -3.729 0.925 1.00 47.81 183 ASN A CA 1
ATOM 1492 C C . ASN A 1 183 ? 30.335 -2.903 0.447 1.00 47.81 183 ASN A C 1
ATOM 1494 O O . ASN A 1 183 ? 29.479 -2.601 1.282 1.00 47.81 183 ASN A O 1
ATOM 1498 N N . LEU A 1 184 ? 30.164 -2.592 -0.844 1.00 53.28 184 LEU A N 1
ATOM 1499 C CA . LEU A 1 184 ? 28.949 -1.905 -1.325 1.00 53.28 184 LEU A CA 1
ATOM 1500 C C . LEU A 1 184 ? 28.326 -2.587 -2.553 1.00 53.28 184 LEU A C 1
ATOM 1502 O O . LEU A 1 184 ? 28.764 -2.379 -3.681 1.00 53.28 184 LEU A O 1
ATOM 1506 N N . ASN A 1 185 ? 27.245 -3.344 -2.328 1.00 67.12 185 ASN A N 1
ATOM 1507 C CA . ASN A 1 185 ? 26.384 -3.863 -3.394 1.00 67.12 185 ASN A CA 1
ATOM 1508 C C . ASN A 1 185 ? 25.571 -2.706 -3.988 1.00 67.12 185 ASN A C 1
ATOM 1510 O O . ASN A 1 185 ? 24.543 -2.309 -3.434 1.00 67.12 185 ASN A O 1
ATOM 1514 N N . ASN A 1 186 ? 26.051 -2.149 -5.098 1.00 75.06 186 ASN A N 1
ATOM 1515 C CA . ASN A 1 186 ? 25.402 -1.052 -5.805 1.00 75.06 186 ASN A CA 1
ATOM 1516 C C . ASN A 1 186 ? 24.855 -1.512 -7.163 1.00 75.06 186 ASN A C 1
ATOM 1518 O O . ASN A 1 186 ? 25.419 -2.385 -7.823 1.00 75.06 186 ASN A O 1
ATOM 1522 N N . CYS A 1 187 ? 23.789 -0.866 -7.626 1.00 79.38 187 CYS A N 1
ATOM 1523 C CA . CYS A 1 187 ? 23.207 -1.099 -8.937 1.00 79.38 187 CYS A CA 1
ATOM 1524 C C . CYS A 1 187 ? 22.953 0.184 -9.714 1.00 79.38 187 CYS A C 1
ATOM 1526 O O . CYS A 1 187 ? 22.882 1.298 -9.173 1.00 79.38 187 CYS A O 1
ATOM 1528 N N . ARG A 1 188 ? 22.806 -0.014 -11.021 1.00 85.44 188 ARG A N 1
ATOM 1529 C CA . ARG A 1 188 ? 22.294 0.963 -11.966 1.00 85.44 188 ARG A CA 1
ATOM 1530 C C . ARG A 1 188 ? 20.841 0.611 -12.250 1.00 85.44 188 ARG A C 1
ATOM 1532 O O . ARG A 1 188 ? 20.545 -0.501 -12.673 1.00 85.44 188 ARG A O 1
ATOM 1539 N N . LEU A 1 189 ? 19.949 1.571 -12.030 1.00 87.62 189 LEU A N 1
ATOM 1540 C CA . LEU A 1 189 ? 18.569 1.514 -12.500 1.00 87.62 189 LEU A CA 1
ATOM 1541 C C . LEU A 1 189 ? 18.443 2.436 -13.708 1.00 87.62 189 LEU A C 1
ATOM 1543 O O . LEU A 1 189 ? 18.619 3.647 -13.596 1.00 87.62 189 LEU A O 1
ATOM 1547 N N . GLN A 1 190 ? 18.136 1.866 -14.857 1.00 90.44 190 GLN A N 1
ATOM 1548 C CA . GLN A 1 190 ? 17.789 2.584 -16.066 1.00 90.44 190 GLN A CA 1
ATOM 1549 C C . GLN A 1 190 ? 16.276 2.539 -16.255 1.00 90.44 190 GLN A C 1
ATOM 1551 O O . GLN A 1 190 ? 15.665 1.478 -16.203 1.00 90.44 190 GLN A O 1
ATOM 1556 N N . LEU A 1 191 ? 15.684 3.709 -16.454 1.00 91.12 191 LEU A N 1
ATOM 1557 C CA . LEU A 1 191 ? 14.272 3.886 -16.733 1.00 91.12 191 LEU A CA 1
ATOM 1558 C C . LEU A 1 191 ? 14.111 4.322 -18.186 1.00 91.12 191 LEU A C 1
ATOM 1560 O O . LEU A 1 191 ? 14.559 5.412 -18.543 1.00 91.12 191 LEU A O 1
ATOM 1564 N N . SER A 1 192 ? 13.487 3.487 -19.010 1.00 90.19 192 SER A N 1
ATOM 1565 C CA . SER A 1 192 ? 13.209 3.760 -20.425 1.00 90.19 192 SER A CA 1
ATOM 1566 C C . SER A 1 192 ? 11.708 3.795 -20.678 1.00 90.19 192 SER A C 1
ATOM 1568 O O . SER A 1 192 ? 10.946 2.994 -20.152 1.00 90.19 192 SER A O 1
ATOM 1570 N N . SER A 1 193 ? 11.243 4.735 -21.488 1.00 91.69 193 SER A N 1
ATOM 1571 C CA . SER A 1 193 ? 9.846 4.813 -21.899 1.00 91.69 193 SER A CA 1
ATOM 1572 C C . SER A 1 193 ? 9.775 5.207 -23.363 1.00 91.69 193 SER A C 1
ATOM 1574 O O . SER A 1 193 ? 10.271 6.265 -23.753 1.00 91.69 193 SER A O 1
ATOM 1576 N N . ILE A 1 194 ? 9.173 4.334 -24.165 1.00 87.44 194 ILE A N 1
ATOM 1577 C CA . ILE A 1 194 ? 8.970 4.546 -25.596 1.00 87.44 194 ILE A CA 1
ATOM 1578 C C . ILE A 1 194 ? 7.570 5.123 -25.775 1.00 87.44 194 ILE A C 1
ATOM 1580 O O . ILE A 1 194 ? 6.580 4.520 -25.356 1.00 87.44 194 ILE A O 1
ATOM 1584 N N . GLY A 1 195 ? 7.506 6.317 -26.350 1.00 83.62 195 GLY A N 1
ATOM 1585 C CA . GLY A 1 195 ? 6.279 7.081 -26.524 1.00 83.62 195 GLY A CA 1
ATOM 1586 C C . GLY A 1 195 ? 5.928 7.281 -27.987 1.00 83.62 195 GLY A C 1
ATOM 1587 O O . GLY A 1 195 ? 6.773 7.145 -28.866 1.00 83.62 195 GLY A O 1
ATOM 1588 N N . ALA A 1 196 ? 4.684 7.680 -28.250 1.00 79.38 196 ALA A N 1
ATOM 1589 C CA . ALA A 1 196 ? 4.274 8.089 -29.594 1.00 79.38 196 ALA A CA 1
ATOM 1590 C C . ALA A 1 196 ? 4.933 9.412 -30.030 1.00 79.38 196 ALA A C 1
ATOM 1592 O O . ALA A 1 196 ? 5.134 9.639 -31.219 1.00 79.38 196 ALA A O 1
ATOM 1593 N N . ILE A 1 197 ? 5.247 10.286 -29.066 1.00 84.06 197 ILE A N 1
ATOM 1594 C CA . ILE A 1 197 ? 5.800 11.626 -29.312 1.00 84.06 197 ILE A CA 1
ATOM 1595 C C . ILE A 1 197 ? 7.308 11.652 -29.054 1.00 84.06 197 ILE A C 1
ATOM 1597 O O . ILE A 1 197 ? 8.064 12.189 -29.858 1.00 84.06 197 ILE A O 1
ATOM 1601 N N . VAL A 1 198 ? 7.753 11.100 -27.922 1.00 88.81 198 VAL A N 1
ATOM 1602 C CA . VAL A 1 198 ? 9.160 11.135 -27.518 1.00 88.81 198 VAL A CA 1
ATOM 1603 C C .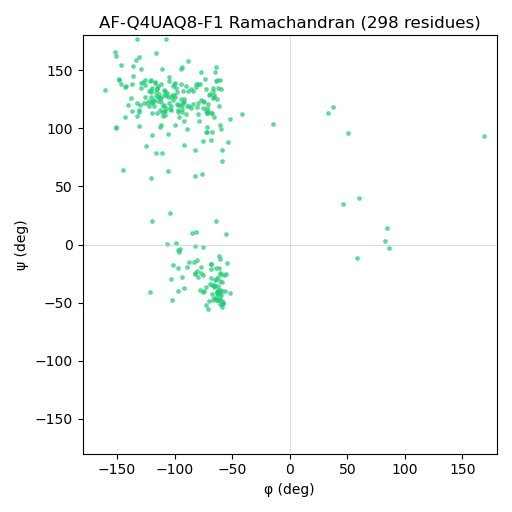 VAL A 1 198 ? 9.537 9.894 -26.717 1.00 88.81 198 VAL A C 1
ATOM 1605 O O . VAL A 1 198 ? 8.766 9.397 -25.891 1.00 88.81 198 VAL A O 1
ATOM 1608 N N . ASN A 1 199 ? 10.761 9.430 -26.955 1.00 90.00 199 ASN A N 1
ATOM 1609 C CA . ASN A 1 199 ? 11.395 8.387 -26.166 1.00 90.00 199 ASN A CA 1
ATOM 1610 C C . ASN A 1 199 ? 12.215 9.038 -25.059 1.00 90.00 199 ASN A C 1
ATOM 1612 O O . ASN A 1 199 ? 12.976 9.973 -25.308 1.00 90.00 199 ASN A O 1
ATOM 1616 N N . VAL A 1 200 ? 12.059 8.543 -23.838 1.00 91.62 200 VAL A N 1
ATOM 1617 C CA . VAL A 1 200 ? 12.737 9.081 -22.662 1.00 91.62 200 VAL A CA 1
ATOM 1618 C C . VAL A 1 200 ? 13.553 7.978 -22.017 1.00 91.62 200 VAL A C 1
ATOM 1620 O O . VAL A 1 200 ? 13.048 6.886 -21.768 1.00 91.62 200 VAL A O 1
ATOM 1623 N N . GLU A 1 201 ? 14.805 8.292 -21.709 1.00 92.88 201 GLU A N 1
ATOM 1624 C CA . GLU A 1 201 ? 15.707 7.427 -20.963 1.00 92.88 201 GLU A CA 1
ATOM 1625 C C . GLU A 1 201 ? 16.290 8.206 -19.783 1.00 92.88 201 GLU A C 1
ATOM 1627 O O . GLU A 1 201 ? 16.599 9.395 -19.877 1.00 92.88 201 GLU A O 1
ATOM 1632 N N . SER A 1 202 ? 16.405 7.559 -18.630 1.00 91.88 202 SER A N 1
ATOM 1633 C CA . SER A 1 202 ? 16.993 8.137 -17.425 1.00 91.88 202 SER A CA 1
ATOM 1634 C C . SER A 1 202 ? 17.778 7.083 -16.665 1.00 91.88 202 SER A C 1
ATOM 1636 O O . SER A 1 202 ? 17.309 5.966 -16.477 1.00 91.88 202 SER A O 1
ATOM 1638 N N . ILE A 1 203 ? 18.974 7.440 -16.203 1.00 90.75 203 ILE A N 1
ATOM 1639 C CA . ILE A 1 203 ? 19.898 6.504 -15.560 1.00 90.75 203 ILE A CA 1
ATOM 1640 C C . ILE A 1 203 ? 20.166 6.953 -14.124 1.00 90.75 203 ILE A C 1
ATOM 1642 O O . ILE A 1 203 ? 20.629 8.065 -13.866 1.00 90.75 203 ILE A O 1
ATOM 1646 N N . PHE A 1 204 ? 19.912 6.054 -13.178 1.00 88.06 204 PHE A N 1
ATOM 1647 C CA . PHE A 1 204 ? 20.139 6.230 -11.752 1.00 88.06 204 PHE A CA 1
ATOM 1648 C C . PHE A 1 204 ? 21.265 5.298 -11.305 1.00 88.06 204 PHE A C 1
ATOM 1650 O O . PHE A 1 204 ? 21.069 4.099 -11.122 1.00 88.06 204 PHE A O 1
ATOM 1657 N N . ASN A 1 205 ? 22.452 5.869 -11.110 1.00 84.38 205 ASN A N 1
ATOM 1658 C CA . ASN A 1 205 ? 23.619 5.132 -10.627 1.00 84.38 205 ASN A CA 1
ATOM 1659 C C . ASN A 1 205 ? 23.688 5.104 -9.094 1.00 84.38 205 ASN A C 1
ATOM 1661 O O . ASN A 1 205 ? 23.166 6.009 -8.421 1.00 84.38 205 ASN A O 1
ATOM 1665 N N . ASN A 1 206 ? 24.422 4.109 -8.585 1.00 80.06 206 ASN A N 1
ATOM 1666 C CA . ASN A 1 206 ? 24.786 3.916 -7.179 1.00 80.06 206 ASN A CA 1
ATOM 1667 C C . ASN A 1 206 ? 23.575 3.761 -6.244 1.00 80.06 206 ASN A C 1
ATOM 1669 O O . ASN A 1 206 ? 23.554 4.327 -5.150 1.00 80.06 206 ASN A O 1
ATOM 1673 N N . LEU A 1 207 ? 22.546 3.031 -6.682 1.00 82.44 207 LEU A N 1
ATOM 1674 C CA . LEU A 1 207 ? 21.468 2.602 -5.791 1.00 82.44 207 LEU A CA 1
ATOM 1675 C C . LEU A 1 207 ? 21.931 1.377 -4.999 1.00 82.44 207 LEU A C 1
ATOM 1677 O O . LEU A 1 207 ? 22.575 0.500 -5.557 1.00 82.44 207 LEU A O 1
ATOM 1681 N N . GLN A 1 208 ? 21.623 1.316 -3.706 1.00 81.69 208 GLN A N 1
ATOM 1682 C CA . GLN A 1 208 ? 22.028 0.188 -2.864 1.00 81.69 208 GLN A CA 1
ATOM 1683 C C . GLN A 1 208 ? 21.115 -1.018 -3.092 1.00 81.69 208 GLN A C 1
ATOM 1685 O O . GLN A 1 208 ? 19.893 -0.855 -3.136 1.00 81.69 208 GLN A O 1
ATOM 1690 N N . ILE A 1 209 ? 21.699 -2.214 -3.155 1.00 75.94 209 ILE A N 1
ATOM 1691 C CA . ILE A 1 209 ? 20.980 -3.490 -3.163 1.00 75.94 209 ILE A CA 1
ATOM 1692 C C . ILE A 1 209 ? 21.186 -4.218 -1.839 1.00 75.94 209 ILE A C 1
ATOM 1694 O O . ILE A 1 209 ? 22.311 -4.405 -1.372 1.00 75.94 209 ILE A O 1
ATOM 1698 N N . PHE A 1 210 ? 20.086 -4.707 -1.275 1.00 74.19 210 PHE A N 1
ATOM 1699 C CA . PHE A 1 210 ? 20.090 -5.639 -0.158 1.00 74.19 210 PHE A CA 1
ATOM 1700 C C . PHE A 1 210 ? 19.877 -7.065 -0.676 1.00 74.19 210 PHE A C 1
ATOM 1702 O O . PHE A 1 210 ? 18.767 -7.474 -0.998 1.00 74.19 210 PHE A O 1
ATOM 1709 N N . THR A 1 211 ? 20.943 -7.852 -0.754 1.00 64.88 211 THR A N 1
ATOM 1710 C CA . THR A 1 211 ? 20.846 -9.278 -1.095 1.00 64.88 211 THR A CA 1
ATOM 1711 C C . THR A 1 211 ? 20.568 -10.099 0.161 1.00 64.88 211 THR A C 1
ATOM 1713 O O . THR A 1 211 ? 21.250 -9.937 1.180 1.00 64.88 211 THR A O 1
ATOM 1716 N N . THR A 1 212 ? 19.615 -11.027 0.110 1.00 54.41 212 THR A N 1
ATOM 1717 C CA . THR A 1 212 ? 19.403 -11.983 1.204 1.00 54.41 212 THR A CA 1
ATOM 1718 C C . THR A 1 212 ? 20.541 -13.006 1.254 1.00 54.41 212 THR A C 1
ATOM 1720 O O . THR A 1 212 ? 20.773 -13.745 0.302 1.00 54.41 212 THR A O 1
ATOM 1723 N N . LYS A 1 213 ? 21.244 -13.079 2.395 1.00 45.44 213 LYS A N 1
ATOM 1724 C CA . LYS A 1 213 ? 22.436 -13.925 2.629 1.00 45.44 213 LYS A CA 1
ATOM 1725 C C . LYS A 1 213 ? 22.260 -15.424 2.335 1.00 45.44 213 LYS A C 1
ATOM 1727 O O . LYS A 1 213 ? 23.261 -16.119 2.196 1.00 45.44 213 LYS A O 1
ATOM 1732 N N . HIS A 1 214 ? 21.031 -15.929 2.216 1.00 41.12 214 HIS A N 1
ATOM 1733 C CA . HIS A 1 214 ? 20.780 -17.336 1.888 1.00 41.12 214 HIS A CA 1
ATOM 1734 C C . HIS A 1 214 ? 21.380 -17.769 0.540 1.00 41.12 214 HIS A C 1
ATOM 1736 O O . HIS A 1 214 ? 21.730 -18.938 0.404 1.00 41.12 214 HIS A O 1
ATOM 1742 N N . TYR A 1 215 ? 21.581 -16.841 -0.403 1.00 41.06 215 TYR A N 1
ATOM 1743 C CA . TYR A 1 215 ? 22.186 -17.144 -1.705 1.00 41.06 215 TYR A CA 1
ATOM 1744 C C . TYR A 1 215 ? 23.717 -17.037 -1.754 1.00 41.06 215 TYR A C 1
ATOM 1746 O O . TYR A 1 215 ? 24.354 -17.654 -2.605 1.00 41.06 215 TYR A O 1
ATOM 1754 N N . GLN A 1 216 ? 24.344 -16.324 -0.810 1.00 43.94 216 GLN A N 1
ATOM 1755 C CA . GLN A 1 216 ? 25.812 -16.290 -0.740 1.00 43.94 216 GLN A CA 1
ATOM 1756 C C . GLN A 1 216 ? 26.384 -17.677 -0.413 1.00 43.94 216 GLN A C 1
ATOM 1758 O O . GLN A 1 216 ? 27.458 -18.030 -0.896 1.00 43.94 216 GLN A O 1
ATOM 1763 N N . ASN A 1 217 ? 25.631 -18.489 0.336 1.00 40.03 217 ASN A N 1
ATOM 1764 C CA . ASN A 1 217 ? 26.018 -19.852 0.701 1.00 40.03 217 ASN A CA 1
ATOM 1765 C C . ASN A 1 217 ? 25.727 -20.891 -0.398 1.00 40.03 217 ASN A C 1
ATOM 1767 O O . ASN A 1 217 ? 26.394 -21.920 -0.437 1.00 40.03 217 ASN A O 1
ATOM 1771 N N . SER A 1 218 ? 24.761 -20.653 -1.294 1.00 41.50 218 SER A N 1
ATOM 1772 C CA . SER A 1 218 ? 24.448 -21.586 -2.390 1.00 41.50 218 SER A CA 1
ATOM 1773 C C . SER A 1 218 ? 25.372 -21.423 -3.600 1.00 41.50 218 SER A C 1
ATOM 1775 O O . SER A 1 218 ? 25.594 -22.396 -4.319 1.00 41.50 218 SER A O 1
ATOM 1777 N N . GLN A 1 219 ? 25.973 -20.244 -3.799 1.00 43.94 219 GLN A N 1
ATOM 1778 C CA . GLN A 1 219 ? 27.051 -20.059 -4.780 1.00 43.94 219 GLN A CA 1
ATOM 1779 C C . GLN A 1 219 ? 28.404 -20.577 -4.268 1.00 43.94 219 GLN A C 1
ATOM 1781 O O . GLN A 1 219 ? 29.116 -21.250 -5.005 1.00 43.94 219 GLN A O 1
ATOM 1786 N N . SER A 1 220 ? 28.724 -20.382 -2.985 1.00 42.78 220 SER A N 1
ATOM 1787 C CA . SER A 1 220 ? 30.001 -20.838 -2.404 1.00 42.78 220 SER A CA 1
ATOM 1788 C C . SER A 1 220 ? 30.097 -22.353 -2.146 1.00 42.78 220 SER A C 1
ATOM 1790 O O . SER A 1 220 ? 31.152 -22.836 -1.746 1.00 42.78 220 SER A O 1
ATOM 1792 N N . GLN A 1 221 ? 29.038 -23.127 -2.414 1.00 38.06 221 GLN A N 1
ATOM 1793 C CA . GLN A 1 221 ? 29.055 -24.597 -2.346 1.00 38.06 221 GLN A CA 1
ATOM 1794 C C . GLN A 1 221 ? 29.043 -25.296 -3.717 1.00 38.06 221 GLN A C 1
ATOM 1796 O O . GLN A 1 221 ? 29.072 -26.525 -3.760 1.00 38.06 221 GLN A O 1
ATOM 1801 N N . ARG A 1 222 ? 29.031 -24.557 -4.839 1.00 41.94 222 ARG A N 1
ATOM 1802 C CA . ARG A 1 222 ? 29.133 -25.150 -6.190 1.00 41.94 222 ARG A CA 1
ATOM 1803 C C . ARG A 1 222 ? 30.550 -25.167 -6.772 1.00 41.94 222 ARG A C 1
ATOM 1805 O O . ARG A 1 222 ? 30.760 -25.816 -7.790 1.00 41.94 222 ARG A O 1
ATOM 1812 N N . GLU A 1 223 ? 31.527 -24.558 -6.106 1.00 41.91 223 GLU A N 1
ATOM 1813 C CA . GLU A 1 223 ? 32.923 -24.521 -6.558 1.00 41.91 223 GLU A CA 1
ATOM 1814 C C . GLU A 1 223 ? 33.847 -25.250 -5.575 1.00 41.91 223 GLU A C 1
ATOM 1816 O O . GLU A 1 223 ? 34.544 -24.650 -4.762 1.00 41.91 223 GLU A O 1
ATOM 1821 N N . ALA A 1 224 ? 33.854 -26.580 -5.639 1.00 37.38 224 ALA A N 1
ATOM 1822 C CA . ALA A 1 224 ? 34.891 -27.389 -5.003 1.00 37.38 224 ALA A CA 1
ATOM 1823 C C . ALA A 1 224 ? 35.215 -28.626 -5.851 1.00 37.38 224 ALA A C 1
ATOM 1825 O O . ALA A 1 224 ? 35.038 -29.763 -5.427 1.00 37.38 224 ALA A O 1
ATOM 1826 N N . THR A 1 225 ? 35.734 -28.394 -7.056 1.00 30.52 225 THR A N 1
ATOM 1827 C CA . THR A 1 225 ? 36.542 -29.384 -7.784 1.00 30.52 225 THR A CA 1
ATOM 1828 C C . THR A 1 225 ? 37.742 -28.667 -8.401 1.00 30.52 225 THR A C 1
ATOM 1830 O O . THR A 1 225 ? 37.541 -27.802 -9.252 1.00 30.52 225 THR A O 1
ATOM 1833 N N . PRO A 1 226 ? 38.986 -28.972 -7.986 1.00 36.09 226 PRO A N 1
ATOM 1834 C CA . PRO A 1 226 ? 40.163 -28.333 -8.545 1.00 36.09 226 PRO A CA 1
ATOM 1835 C C . PRO A 1 226 ? 40.659 -29.142 -9.745 1.00 36.09 226 PRO A C 1
ATOM 1837 O O . PRO A 1 226 ? 41.186 -30.240 -9.582 1.00 36.09 226 PRO A O 1
ATOM 1840 N N . SER A 1 227 ? 40.555 -28.595 -10.953 1.00 30.45 227 SER A N 1
ATOM 1841 C CA . SER A 1 227 ? 41.380 -29.066 -12.070 1.00 30.45 227 SER A CA 1
ATOM 1842 C C . SER A 1 227 ? 41.644 -27.952 -13.081 1.00 30.45 227 SER A C 1
ATOM 1844 O O . SER A 1 227 ? 40.791 -27.611 -13.891 1.00 30.45 227 SER A O 1
ATOM 1846 N N . SER A 1 228 ? 42.856 -27.403 -12.961 1.00 31.39 228 SER A N 1
ATOM 1847 C CA . SER A 1 228 ? 43.774 -26.945 -14.012 1.00 31.39 228 SER A CA 1
ATOM 1848 C C . SER A 1 228 ? 43.224 -26.251 -15.267 1.00 31.39 228 SER A C 1
ATOM 1850 O O . SER A 1 228 ? 42.634 -26.885 -16.133 1.00 31.39 228 SER A O 1
ATOM 1852 N N . ALA A 1 229 ? 43.660 -24.996 -15.409 1.00 36.44 229 ALA A N 1
ATOM 1853 C CA . ALA A 1 229 ? 44.099 -24.356 -16.648 1.00 36.44 229 ALA A CA 1
ATOM 1854 C C . ALA A 1 229 ? 43.161 -24.466 -17.859 1.00 36.44 229 ALA A C 1
ATOM 1856 O O . ALA A 1 229 ? 43.268 -25.385 -18.662 1.00 36.44 229 ALA A O 1
ATOM 1857 N N . ASN A 1 230 ? 42.344 -23.430 -18.044 1.00 28.03 230 ASN A N 1
ATOM 1858 C CA . ASN A 1 230 ? 42.325 -22.638 -19.271 1.00 28.03 230 ASN A CA 1
ATOM 1859 C C . ASN A 1 230 ? 41.656 -21.293 -18.973 1.00 28.03 230 ASN A C 1
ATOM 1861 O O . ASN A 1 230 ? 40.615 -21.233 -18.327 1.00 28.03 230 ASN A O 1
ATOM 1865 N N . HIS A 1 231 ? 42.294 -20.213 -19.426 1.00 35.94 231 HIS A N 1
ATOM 1866 C CA . HIS A 1 231 ? 41.666 -18.907 -19.551 1.00 35.94 231 HIS A CA 1
ATOM 1867 C C . HIS A 1 231 ? 40.498 -19.035 -20.533 1.00 35.94 231 HIS A C 1
ATOM 1869 O O . HIS A 1 231 ? 40.704 -19.099 -21.742 1.00 35.94 231 HIS A O 1
ATOM 1875 N N . THR A 1 232 ? 39.286 -19.081 -20.007 1.00 26.39 232 THR A N 1
ATOM 1876 C CA . THR A 1 232 ? 38.073 -18.719 -20.732 1.00 26.39 232 THR A CA 1
ATOM 1877 C C . THR A 1 232 ? 37.408 -17.645 -19.905 1.00 26.39 232 THR A C 1
ATOM 1879 O O . THR A 1 232 ? 37.167 -17.847 -18.714 1.00 26.39 232 THR A O 1
ATOM 1882 N N . ASP A 1 233 ? 37.210 -16.492 -20.529 1.00 27.78 233 ASP A N 1
ATOM 1883 C CA . ASP A 1 233 ? 36.446 -15.378 -20.002 1.00 27.78 233 ASP A CA 1
ATOM 1884 C C . ASP A 1 233 ? 35.184 -15.905 -19.313 1.00 27.78 233 ASP A C 1
ATOM 1886 O O . ASP A 1 233 ? 34.294 -16.459 -19.958 1.00 27.78 233 ASP A O 1
ATOM 1890 N N . PHE A 1 234 ? 35.118 -15.771 -17.987 1.00 30.47 234 PHE A N 1
ATOM 1891 C CA . PHE A 1 234 ? 33.840 -15.840 -17.301 1.00 30.47 234 PHE A CA 1
ATOM 1892 C C . PHE A 1 234 ? 33.081 -14.587 -17.733 1.00 30.47 234 PHE A C 1
ATOM 1894 O O . PHE A 1 234 ? 33.198 -13.523 -17.118 1.00 30.47 234 PHE A O 1
ATOM 1901 N N . GLU A 1 235 ? 32.328 -14.705 -18.826 1.00 31.62 235 GLU A N 1
ATOM 1902 C CA . GLU A 1 235 ? 31.113 -13.932 -19.024 1.00 31.62 235 GLU A CA 1
ATOM 1903 C C . GLU A 1 235 ? 30.252 -14.166 -17.778 1.00 31.62 235 GLU A C 1
ATOM 1905 O O . GLU A 1 235 ? 29.467 -15.105 -17.689 1.00 31.62 235 GLU A O 1
ATOM 1910 N N . ASN A 1 236 ? 30.461 -13.339 -16.752 1.00 38.38 236 ASN A N 1
ATOM 1911 C CA . ASN A 1 236 ? 29.482 -13.158 -15.699 1.00 38.38 236 ASN A CA 1
ATOM 1912 C C . ASN A 1 236 ? 28.241 -12.636 -16.415 1.00 38.38 236 ASN A C 1
ATOM 1914 O O . ASN A 1 236 ? 28.182 -11.453 -16.761 1.00 38.38 236 ASN A O 1
ATOM 1918 N N . GLU A 1 237 ? 27.292 -13.532 -16.676 1.00 41.28 237 GLU A N 1
ATOM 1919 C CA . GLU A 1 237 ? 25.940 -13.248 -17.140 1.00 41.28 237 GLU A CA 1
ATOM 1920 C C . GLU A 1 237 ? 25.232 -12.348 -16.112 1.00 41.28 237 GLU A C 1
ATOM 1922 O O . GLU A 1 237 ? 24.331 -12.744 -15.381 1.00 41.28 237 GLU A O 1
ATOM 1927 N N . ASN A 1 238 ? 25.638 -11.081 -16.041 1.00 54.00 238 ASN A N 1
ATOM 1928 C CA . ASN A 1 238 ? 24.886 -9.998 -15.428 1.00 54.00 238 ASN A CA 1
ATOM 1929 C C . ASN A 1 238 ? 23.775 -9.615 -16.411 1.00 54.00 238 ASN A C 1
ATOM 1931 O O . ASN A 1 238 ? 23.745 -8.493 -16.924 1.00 54.00 238 ASN A O 1
ATOM 1935 N N . THR A 1 239 ? 22.886 -10.558 -16.731 1.00 59.12 239 THR A N 1
ATOM 1936 C CA . THR A 1 239 ? 21.715 -10.255 -17.549 1.00 59.12 239 THR A CA 1
ATOM 1937 C C . THR A 1 239 ? 20.884 -9.219 -16.798 1.00 59.12 239 THR A C 1
ATOM 1939 O O . THR A 1 239 ? 20.477 -9.477 -15.661 1.00 59.12 239 THR A O 1
ATOM 1942 N N . PRO A 1 240 ? 20.662 -8.028 -17.374 1.00 69.12 240 PRO A N 1
ATOM 1943 C CA . PRO A 1 240 ? 19.878 -7.009 -16.706 1.00 69.12 240 PRO A CA 1
ATOM 1944 C C . PRO A 1 240 ? 18.450 -7.503 -16.477 1.00 69.12 240 PRO A C 1
ATOM 1946 O O . PRO A 1 240 ? 17.813 -8.016 -17.398 1.00 69.12 240 PRO A O 1
ATOM 1949 N N . VAL A 1 241 ? 17.928 -7.287 -15.271 1.00 76.19 241 VAL A N 1
ATOM 1950 C CA . VAL A 1 241 ? 16.524 -7.569 -14.971 1.00 76.19 241 VAL A CA 1
ATOM 1951 C C . VAL A 1 241 ? 15.679 -6.449 -15.557 1.00 76.19 241 VAL A C 1
ATOM 1953 O O . VAL A 1 241 ? 15.905 -5.274 -15.259 1.00 76.19 241 VAL A O 1
ATOM 1956 N N . LYS A 1 242 ? 14.715 -6.810 -16.404 1.00 77.88 242 LYS A N 1
ATOM 1957 C CA . LYS A 1 242 ? 13.836 -5.867 -17.097 1.00 77.88 242 LYS A CA 1
ATOM 1958 C C . LYS A 1 242 ? 12.400 -6.039 -16.655 1.00 77.88 242 LYS A C 1
ATOM 1960 O O . LYS A 1 242 ? 11.891 -7.154 -16.622 1.00 77.88 242 LYS A O 1
ATOM 1965 N N . ILE A 1 243 ? 11.732 -4.927 -16.368 1.00 79.00 243 ILE A N 1
ATOM 1966 C CA . ILE A 1 243 ? 10.350 -4.955 -15.903 1.00 79.00 243 ILE A CA 1
ATOM 1967 C C . ILE A 1 243 ? 9.552 -3.803 -16.477 1.00 79.00 243 ILE A C 1
ATOM 1969 O O . ILE A 1 243 ? 10.011 -2.669 -16.465 1.00 79.00 243 ILE A O 1
ATOM 1973 N N . PHE A 1 244 ? 8.329 -4.072 -16.923 1.00 81.44 244 PHE A N 1
ATOM 1974 C CA . PHE A 1 244 ? 7.460 -3.061 -17.513 1.00 81.44 244 PHE A CA 1
ATOM 1975 C C . PHE A 1 244 ? 6.302 -2.728 -16.579 1.00 81.44 244 PHE A C 1
ATOM 1977 O O . PHE A 1 244 ? 5.574 -3.611 -16.117 1.00 81.44 244 PHE A O 1
ATOM 1984 N N . LEU A 1 245 ? 6.121 -1.434 -16.325 1.00 82.12 245 LEU A N 1
ATOM 1985 C CA . LEU A 1 245 ? 5.143 -0.897 -15.390 1.00 82.12 245 LEU A CA 1
ATOM 198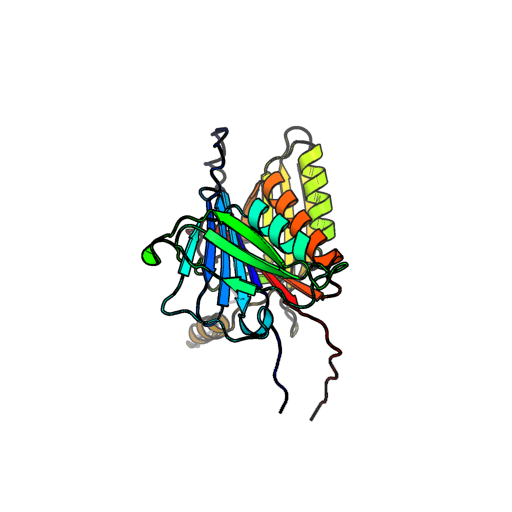6 C C . LEU A 1 245 ? 4.288 0.190 -16.033 1.00 82.12 245 LEU A C 1
ATOM 1988 O O . LEU A 1 245 ? 4.735 0.927 -16.911 1.00 82.12 245 LEU A O 1
ATOM 1992 N N . ASN A 1 246 ? 3.052 0.323 -15.550 1.00 84.56 246 ASN A N 1
ATOM 1993 C CA . ASN A 1 246 ? 2.182 1.427 -15.934 1.00 84.56 246 ASN A CA 1
ATOM 1994 C C . ASN A 1 246 ? 2.626 2.724 -15.236 1.00 84.56 246 ASN A C 1
ATOM 1996 O O . ASN A 1 246 ? 2.680 2.794 -14.005 1.00 84.56 246 ASN A O 1
ATOM 2000 N N . VAL A 1 247 ? 2.904 3.761 -16.028 1.00 84.81 247 VAL A N 1
ATOM 2001 C CA . VAL A 1 247 ? 3.432 5.048 -15.547 1.00 84.81 247 VAL A CA 1
ATOM 2002 C C . VAL A 1 247 ? 2.450 5.742 -14.607 1.00 84.81 247 VAL A C 1
ATOM 2004 O O . VAL A 1 247 ? 2.862 6.268 -13.574 1.00 84.81 247 VAL A O 1
ATOM 2007 N N . ASN A 1 248 ? 1.155 5.734 -14.926 1.00 81.88 248 ASN A N 1
ATOM 2008 C CA . ASN A 1 248 ? 0.144 6.421 -14.126 1.00 81.88 248 ASN A CA 1
ATOM 2009 C C . ASN A 1 248 ? -0.005 5.778 -12.744 1.00 81.88 248 ASN A C 1
ATOM 2011 O O . ASN A 1 248 ? 0.062 6.465 -11.727 1.00 81.88 248 ASN A O 1
ATOM 2015 N N . ILE A 1 249 ? -0.112 4.449 -12.708 1.00 79.44 249 ILE A N 1
ATOM 2016 C CA . ILE A 1 249 ? -0.208 3.676 -11.466 1.00 79.44 249 ILE A CA 1
ATOM 2017 C C . ILE A 1 249 ? 1.004 3.937 -10.567 1.00 79.44 249 ILE A C 1
ATOM 2019 O O . ILE A 1 249 ? 0.852 4.273 -9.390 1.00 79.44 249 ILE A O 1
ATOM 2023 N N . LEU A 1 250 ? 2.210 3.824 -11.127 1.00 83.19 250 LEU A N 1
ATOM 2024 C CA . LEU A 1 250 ? 3.438 4.009 -10.366 1.00 83.19 250 LEU A CA 1
ATOM 2025 C C . LEU A 1 250 ? 3.595 5.456 -9.879 1.00 83.19 250 LEU A C 1
ATOM 2027 O O . LEU A 1 250 ? 4.047 5.685 -8.760 1.00 83.19 250 LEU A O 1
ATOM 2031 N N . ASN A 1 251 ? 3.183 6.431 -10.694 1.00 83.50 251 ASN A N 1
ATOM 2032 C CA . ASN A 1 251 ? 3.199 7.845 -10.330 1.00 83.50 251 ASN A CA 1
ATOM 2033 C C . ASN A 1 251 ? 2.264 8.144 -9.153 1.00 83.50 251 ASN A C 1
ATOM 2035 O O . ASN A 1 251 ? 2.684 8.806 -8.206 1.00 83.50 251 ASN A O 1
ATOM 2039 N N . ILE A 1 252 ? 1.022 7.645 -9.199 1.00 80.25 252 ILE A N 1
ATOM 2040 C CA . ILE A 1 252 ? 0.051 7.797 -8.106 1.00 80.25 252 ILE A CA 1
ATOM 2041 C C . ILE A 1 252 ? 0.632 7.199 -6.826 1.00 80.25 252 ILE A C 1
ATOM 2043 O O . ILE A 1 252 ? 0.701 7.891 -5.813 1.00 80.25 252 ILE A O 1
ATOM 2047 N N . LEU A 1 253 ? 1.136 5.963 -6.896 1.00 81.00 253 LEU A N 1
ATOM 2048 C CA . LEU A 1 253 ? 1.721 5.293 -5.741 1.00 81.00 253 LEU A CA 1
ATOM 2049 C C . LEU A 1 253 ? 2.897 6.090 -5.164 1.00 81.00 253 LEU A C 1
ATOM 2051 O O . LEU A 1 253 ? 2.895 6.422 -3.984 1.00 81.00 253 LEU A O 1
ATOM 2055 N N . PHE A 1 254 ? 3.896 6.439 -5.977 1.00 84.62 254 PHE A N 1
ATOM 2056 C CA . PHE A 1 254 ? 5.081 7.152 -5.492 1.00 84.62 254 PHE A CA 1
ATOM 2057 C C . PHE A 1 254 ? 4.743 8.527 -4.927 1.00 84.62 254 PHE A C 1
ATOM 2059 O O . PHE A 1 254 ? 5.325 8.919 -3.916 1.00 84.62 254 PHE A O 1
ATOM 2066 N N . LYS A 1 255 ? 3.769 9.228 -5.512 1.00 83.25 255 LYS A N 1
ATOM 2067 C CA . LYS A 1 255 ? 3.270 10.488 -4.963 1.00 83.25 255 LYS A CA 1
ATOM 2068 C C . LYS A 1 255 ? 2.658 10.285 -3.573 1.00 83.25 255 LYS A C 1
ATOM 2070 O O . LYS A 1 255 ? 3.054 10.991 -2.650 1.00 83.25 255 LYS A O 1
ATOM 2075 N N . SER A 1 256 ? 1.799 9.280 -3.391 1.00 76.88 256 SER A N 1
ATOM 2076 C CA . SER A 1 256 ? 1.208 8.953 -2.083 1.00 76.88 256 SER A CA 1
ATOM 2077 C C . SER A 1 256 ? 2.261 8.583 -1.031 1.00 76.88 256 SER A C 1
ATOM 2079 O O . SER A 1 256 ? 2.164 9.006 0.123 1.00 76.88 256 SER A O 1
ATOM 2081 N N . ILE A 1 257 ? 3.305 7.843 -1.425 1.00 77.38 257 ILE A N 1
ATOM 2082 C CA . ILE A 1 257 ? 4.440 7.502 -0.551 1.00 77.38 257 ILE A CA 1
ATOM 2083 C C . ILE A 1 257 ? 5.204 8.763 -0.133 1.00 77.38 257 ILE A C 1
ATOM 2085 O O . ILE A 1 257 ? 5.542 8.928 1.040 1.00 77.38 257 ILE A O 1
ATOM 2089 N N . ILE A 1 258 ? 5.499 9.652 -1.085 1.00 78.94 258 ILE A N 1
ATOM 2090 C CA . ILE A 1 258 ? 6.217 10.903 -0.822 1.00 78.94 258 ILE A CA 1
ATOM 2091 C C . ILE A 1 258 ? 5.404 11.795 0.113 1.00 78.94 258 ILE A C 1
ATOM 2093 O O . ILE A 1 258 ? 5.955 12.275 1.099 1.00 78.94 258 ILE A O 1
ATOM 2097 N N . GLU A 1 259 ? 4.111 11.981 -0.147 1.00 75.12 259 GLU A N 1
ATOM 2098 C CA . GLU A 1 259 ? 3.225 12.780 0.706 1.00 75.12 259 GLU A CA 1
ATOM 2099 C C . GLU A 1 259 ? 3.196 12.219 2.132 1.00 75.12 259 GLU A C 1
ATOM 2101 O O . GLU A 1 259 ? 3.481 12.943 3.086 1.00 75.12 259 GLU A O 1
ATOM 2106 N N . SER A 1 260 ? 3.006 10.906 2.284 1.00 68.75 260 SER A N 1
ATOM 2107 C CA . SER A 1 260 ? 3.018 10.232 3.590 1.00 68.75 260 SER A CA 1
ATOM 2108 C C . SER A 1 260 ? 4.352 10.377 4.339 1.00 68.75 260 SER A C 1
ATOM 2110 O O . SER A 1 260 ? 4.373 10.451 5.570 1.00 68.75 260 SER A O 1
ATOM 2112 N N . ASN A 1 261 ? 5.474 10.464 3.618 1.00 68.12 261 ASN A N 1
ATOM 2113 C CA . ASN A 1 261 ? 6.797 10.727 4.189 1.00 68.12 261 ASN A CA 1
ATOM 2114 C C . ASN A 1 261 ? 7.051 12.205 4.508 1.00 68.12 261 ASN A C 1
ATOM 2116 O O . ASN A 1 261 ? 7.828 12.490 5.408 1.00 68.12 261 ASN A O 1
ATOM 2120 N N . LEU A 1 262 ? 6.432 13.151 3.800 1.00 65.88 262 LEU A N 1
ATOM 2121 C CA . LEU A 1 262 ? 6.586 14.584 4.077 1.00 65.88 262 LEU A CA 1
ATOM 2122 C C . LEU A 1 262 ? 5.847 14.999 5.355 1.00 65.88 262 LEU A C 1
ATOM 2124 O O . LEU A 1 262 ? 6.354 15.822 6.117 1.00 65.88 262 LEU A O 1
ATOM 2128 N N . TYR A 1 263 ? 4.675 14.411 5.613 1.00 53.41 263 TYR A N 1
ATOM 2129 C CA . TYR A 1 263 ? 3.891 14.698 6.820 1.00 53.41 263 TYR A CA 1
ATOM 2130 C C . TYR A 1 263 ? 4.472 14.051 8.084 1.00 53.41 263 TYR A C 1
ATOM 2132 O O . TYR A 1 263 ? 4.312 14.577 9.186 1.00 53.41 263 TYR A O 1
ATOM 2140 N N . ASN A 1 264 ? 5.204 12.946 7.936 1.00 54.53 264 ASN A N 1
ATOM 2141 C CA . ASN A 1 264 ? 5.851 12.257 9.042 1.00 54.53 264 ASN A CA 1
ATOM 2142 C C . ASN A 1 264 ? 7.321 12.684 9.131 1.00 54.53 264 ASN A C 1
ATOM 2144 O O . ASN A 1 264 ? 8.098 12.406 8.232 1.00 54.53 264 ASN A O 1
ATOM 2148 N N . LYS A 1 265 ? 7.768 13.277 10.248 1.00 55.16 265 LYS A N 1
ATOM 2149 C CA . LYS A 1 265 ? 9.198 13.600 10.511 1.00 55.16 265 LYS A CA 1
ATOM 2150 C C . LYS A 1 265 ? 10.116 12.355 10.624 1.00 55.16 265 LYS A C 1
ATOM 2152 O O . LYS A 1 265 ? 11.183 12.414 11.237 1.00 55.16 265 LYS A O 1
ATOM 2157 N N . ASN A 1 266 ? 9.687 11.216 10.091 1.00 59.19 266 ASN A N 1
ATOM 2158 C CA . ASN A 1 266 ? 10.335 9.917 10.159 1.00 59.19 266 ASN A CA 1
ATOM 2159 C C . ASN A 1 266 ? 11.215 9.702 8.924 1.00 59.19 266 ASN A C 1
ATOM 2161 O O . ASN A 1 266 ? 10.956 10.246 7.853 1.00 59.19 266 ASN A O 1
ATOM 2165 N N . LYS A 1 267 ? 12.266 8.890 9.067 1.00 63.62 267 LYS A N 1
ATOM 2166 C CA . LYS A 1 267 ? 13.029 8.412 7.910 1.00 63.62 267 LYS A CA 1
ATOM 2167 C C . LYS A 1 267 ? 12.369 7.133 7.420 1.00 63.62 267 LYS A C 1
ATOM 2169 O O . LYS A 1 267 ? 12.129 6.239 8.223 1.00 63.62 267 LYS A O 1
ATOM 2174 N N . SER A 1 268 ? 12.130 7.025 6.123 1.00 68.31 268 SER A N 1
ATOM 2175 C CA . SER A 1 268 ? 11.544 5.819 5.539 1.00 68.31 268 SER A CA 1
ATOM 2176 C C . SER A 1 268 ? 12.537 5.145 4.613 1.00 68.31 268 SER A C 1
ATOM 2178 O O . SER A 1 268 ? 13.227 5.805 3.835 1.00 68.31 268 SER A O 1
ATOM 2180 N N . LEU A 1 269 ? 12.616 3.825 4.725 1.00 74.56 269 LEU A N 1
ATOM 2181 C CA . LEU A 1 269 ? 13.347 2.961 3.819 1.00 74.56 269 LEU A CA 1
ATOM 2182 C C . LEU A 1 269 ? 12.345 2.414 2.803 1.00 74.56 269 LEU A C 1
ATOM 2184 O O . LEU A 1 269 ? 11.412 1.704 3.171 1.00 74.56 269 LEU A O 1
ATOM 2188 N N . ILE A 1 270 ? 12.527 2.780 1.537 1.00 79.06 270 ILE A N 1
ATOM 2189 C CA . ILE A 1 270 ? 11.684 2.317 0.434 1.00 79.06 270 ILE A CA 1
ATOM 2190 C C . ILE A 1 270 ? 12.510 1.331 -0.380 1.00 79.06 270 ILE A C 1
ATOM 2192 O O . ILE A 1 270 ? 13.546 1.692 -0.936 1.00 79.06 270 ILE A O 1
ATOM 2196 N N . ILE A 1 271 ? 12.049 0.093 -0.431 1.00 80.50 271 ILE A N 1
ATOM 2197 C CA . ILE A 1 271 ? 12.694 -1.021 -1.107 1.00 80.50 271 ILE A CA 1
ATOM 2198 C C . ILE A 1 271 ? 11.801 -1.454 -2.264 1.00 80.50 271 ILE A C 1
ATOM 2200 O O . ILE A 1 271 ? 10.617 -1.725 -2.084 1.00 80.50 271 ILE A O 1
ATOM 2204 N N . LEU A 1 272 ? 12.377 -1.530 -3.456 1.00 81.19 272 LEU A N 1
ATOM 2205 C CA . LEU A 1 272 ? 11.787 -2.212 -4.597 1.00 81.19 272 LEU A CA 1
ATOM 2206 C C . LEU A 1 272 ? 12.319 -3.644 -4.617 1.00 81.19 272 LEU A C 1
ATOM 2208 O O . LEU A 1 272 ? 13.515 -3.844 -4.806 1.00 81.19 272 LEU A O 1
ATOM 2212 N N . THR A 1 273 ? 11.440 -4.611 -4.403 1.00 77.88 273 THR A N 1
ATOM 2213 C CA . THR A 1 273 ? 11.735 -6.042 -4.387 1.00 77.88 273 THR A CA 1
ATOM 2214 C C . THR A 1 273 ? 11.224 -6.668 -5.674 1.00 77.88 273 THR A C 1
ATOM 2216 O O . THR A 1 273 ? 10.034 -6.583 -5.993 1.00 77.88 273 THR A O 1
ATOM 2219 N N . ILE A 1 274 ? 12.133 -7.290 -6.415 1.00 74.31 274 ILE A N 1
ATOM 2220 C CA . ILE A 1 274 ? 11.858 -7.851 -7.736 1.00 74.31 274 ILE A CA 1
ATOM 2221 C C . ILE A 1 274 ? 12.133 -9.349 -7.687 1.00 74.31 274 ILE A C 1
ATOM 2223 O O . ILE A 1 274 ? 13.257 -9.713 -7.347 1.00 74.31 274 ILE A O 1
ATOM 2227 N N . PRO A 1 275 ? 11.141 -10.203 -7.986 1.00 69.94 275 PRO A N 1
ATOM 2228 C CA . PRO A 1 275 ? 11.323 -11.649 -7.968 1.00 69.94 275 PRO A CA 1
ATOM 2229 C C . PRO A 1 275 ? 12.395 -12.097 -8.964 1.00 69.94 275 PRO A C 1
ATOM 2231 O O . PRO A 1 275 ? 12.496 -11.554 -10.062 1.00 69.94 275 PRO A O 1
ATOM 2234 N N . ASP A 1 276 ? 13.186 -13.094 -8.558 1.00 63.72 276 ASP A N 1
ATOM 2235 C CA . ASP A 1 276 ? 14.216 -13.705 -9.408 1.00 63.72 276 ASP A CA 1
ATOM 2236 C C . ASP A 1 276 ? 13.604 -14.667 -10.448 1.00 63.72 276 ASP A C 1
ATOM 2238 O O . ASP A 1 276 ? 14.195 -14.899 -11.501 1.00 63.72 276 ASP A O 1
ATOM 2242 N N . ASP A 1 277 ? 12.413 -15.209 -10.165 1.00 61.88 277 ASP A N 1
ATOM 2243 C CA . ASP A 1 277 ? 11.681 -16.093 -11.072 1.00 61.88 277 ASP A CA 1
ATOM 2244 C C . ASP A 1 277 ? 10.870 -15.284 -12.092 1.00 61.88 277 ASP A C 1
ATOM 2246 O O . ASP A 1 277 ? 9.947 -14.548 -11.734 1.00 61.88 277 ASP A O 1
ATOM 2250 N N . ASN A 1 278 ? 11.151 -15.502 -13.381 1.00 56.00 278 ASN A N 1
ATOM 2251 C CA . ASN A 1 278 ? 10.423 -14.899 -14.508 1.00 56.00 278 ASN A CA 1
ATOM 2252 C C . ASN A 1 278 ? 8.919 -15.254 -14.546 1.00 56.00 278 ASN A C 1
ATOM 2254 O O . ASN A 1 278 ? 8.162 -14.634 -15.295 1.00 56.00 278 ASN A O 1
ATOM 2258 N N . ASP A 1 279 ? 8.487 -16.241 -13.757 1.00 57.59 279 ASP A N 1
ATOM 2259 C CA . ASP A 1 279 ? 7.088 -16.659 -13.652 1.00 57.59 279 ASP A CA 1
ATOM 2260 C C . ASP A 1 279 ? 6.259 -15.757 -12.720 1.00 57.59 279 ASP A C 1
ATOM 2262 O O . ASP A 1 279 ? 5.030 -15.687 -12.867 1.00 57.59 279 ASP A O 1
ATOM 2266 N N . ASP A 1 280 ? 6.892 -15.038 -11.781 1.00 61.94 280 ASP A N 1
ATOM 2267 C CA . ASP A 1 280 ? 6.179 -14.091 -10.923 1.00 61.94 280 ASP A CA 1
ATOM 2268 C C . ASP A 1 280 ? 5.928 -12.779 -11.684 1.00 61.94 280 ASP A C 1
ATOM 2270 O O . ASP A 1 280 ? 6.825 -12.004 -12.016 1.00 61.94 280 ASP A O 1
ATOM 2274 N N . LYS A 1 281 ? 4.648 -12.517 -11.960 1.00 67.81 281 LYS A N 1
ATOM 2275 C CA . LYS A 1 281 ? 4.181 -11.329 -12.690 1.00 67.81 281 LYS A CA 1
ATOM 2276 C C . LYS A 1 281 ? 4.084 -10.095 -11.801 1.00 67.81 281 LYS A C 1
ATOM 2278 O O . LYS A 1 281 ? 3.449 -9.121 -12.197 1.00 67.81 281 LYS A O 1
ATOM 2283 N N . TYR A 1 282 ? 4.610 -10.126 -10.582 1.00 68.62 282 TYR A N 1
ATOM 2284 C CA . TYR A 1 282 ? 4.436 -9.053 -9.617 1.00 68.62 282 TYR A CA 1
ATOM 2285 C C . TYR A 1 282 ? 5.761 -8.451 -9.163 1.00 68.62 282 TYR A C 1
ATOM 2287 O O . TYR A 1 282 ? 6.732 -9.144 -8.893 1.00 68.62 282 TYR A O 1
ATOM 2295 N N . ILE A 1 283 ? 5.774 -7.130 -9.010 1.00 73.88 283 ILE A N 1
ATOM 2296 C CA . ILE A 1 283 ? 6.826 -6.403 -8.304 1.00 73.88 283 ILE A CA 1
ATOM 2297 C C . ILE A 1 283 ? 6.284 -5.973 -6.953 1.00 73.88 283 ILE A C 1
ATOM 2299 O O . ILE A 1 283 ? 5.144 -5.508 -6.848 1.00 73.88 283 ILE A O 1
ATOM 2303 N N . TYR A 1 284 ? 7.125 -6.063 -5.932 1.00 74.25 284 TYR A N 1
ATOM 2304 C CA . TYR A 1 284 ? 6.779 -5.690 -4.573 1.00 74.25 284 TYR A CA 1
ATOM 2305 C C . TYR A 1 284 ? 7.495 -4.387 -4.213 1.00 74.25 284 TYR A C 1
ATOM 2307 O O . TYR A 1 284 ? 8.701 -4.242 -4.387 1.00 74.25 284 TYR A O 1
ATOM 2315 N N . ILE A 1 285 ? 6.752 -3.406 -3.718 1.00 75.06 285 ILE A N 1
ATOM 2316 C CA . ILE A 1 285 ? 7.285 -2.155 -3.182 1.00 75.06 285 ILE A CA 1
ATOM 2317 C C . ILE A 1 285 ? 7.069 -2.196 -1.681 1.00 75.06 285 ILE A C 1
ATOM 2319 O O . ILE A 1 285 ? 5.942 -2.126 -1.200 1.00 75.06 285 ILE A O 1
ATOM 2323 N N . ILE A 1 286 ? 8.157 -2.312 -0.938 1.00 75.81 286 ILE A N 1
ATOM 2324 C CA . ILE A 1 286 ? 8.151 -2.391 0.514 1.00 75.81 286 ILE A CA 1
ATOM 2325 C C . ILE A 1 286 ? 8.571 -1.035 1.060 1.00 75.81 286 ILE A C 1
ATOM 2327 O O . ILE A 1 286 ? 9.621 -0.502 0.715 1.00 75.81 286 ILE A O 1
ATOM 2331 N N . ILE A 1 287 ? 7.767 -0.470 1.942 1.00 71.19 287 ILE A N 1
ATOM 2332 C CA . ILE A 1 287 ? 8.054 0.784 2.621 1.00 71.19 287 ILE A CA 1
ATOM 2333 C C . ILE A 1 287 ? 8.084 0.477 4.105 1.00 71.19 287 ILE A C 1
ATOM 2335 O O . ILE A 1 287 ? 7.069 0.151 4.719 1.00 71.19 287 ILE A O 1
ATOM 2339 N N . SER A 1 288 ? 9.261 0.609 4.692 1.00 69.31 288 SER A N 1
ATOM 2340 C CA . SER A 1 288 ? 9.433 0.553 6.133 1.00 69.31 288 SER A CA 1
ATOM 2341 C C . SER A 1 288 ? 9.617 1.971 6.653 1.00 69.31 288 SER A C 1
ATOM 2343 O O . SER A 1 288 ? 10.549 2.674 6.253 1.00 69.31 288 SER A O 1
ATOM 2345 N N . MET A 1 289 ? 8.721 2.418 7.530 1.00 63.66 289 MET A N 1
ATOM 2346 C CA . MET A 1 289 ? 8.852 3.721 8.179 1.00 63.66 289 MET A CA 1
ATOM 2347 C C . MET A 1 289 ? 9.603 3.557 9.501 1.00 63.66 289 MET A C 1
ATOM 2349 O O . MET A 1 289 ? 9.168 2.828 10.391 1.00 63.66 289 MET A O 1
ATOM 2353 N N . ILE A 1 290 ? 10.724 4.264 9.656 1.00 59.62 290 ILE A N 1
ATOM 2354 C CA . ILE A 1 290 ? 11.554 4.235 10.862 1.00 59.62 290 ILE A CA 1
ATOM 2355 C C . ILE A 1 290 ? 11.388 5.563 11.606 1.00 59.62 290 ILE A C 1
ATOM 2357 O O . ILE A 1 290 ? 11.852 6.625 11.170 1.00 59.62 290 ILE A O 1
ATOM 2361 N N . GLN A 1 291 ? 10.757 5.515 12.779 1.00 49.56 291 GLN A N 1
ATOM 2362 C CA . GLN A 1 291 ? 10.688 6.675 13.663 1.00 49.56 291 GLN A CA 1
ATOM 2363 C C . GLN A 1 291 ? 12.071 6.944 14.274 1.00 49.56 291 GLN A C 1
ATOM 2365 O O . GLN A 1 291 ? 12.599 6.153 15.056 1.00 49.56 291 GLN A O 1
ATOM 2370 N N . VAL A 1 292 ? 12.675 8.086 13.939 1.00 45.00 292 VAL A N 1
ATOM 2371 C CA . VAL A 1 292 ? 13.983 8.478 14.481 1.00 45.00 292 VAL A CA 1
ATOM 2372 C C . VAL A 1 292 ? 13.789 9.103 15.864 1.00 45.00 292 VAL A C 1
ATOM 2374 O O . VAL A 1 292 ? 13.790 10.322 16.021 1.00 45.00 292 VAL A O 1
ATOM 2377 N N . ARG A 1 293 ? 13.651 8.284 16.911 1.00 40.59 293 ARG A N 1
ATOM 2378 C CA . ARG A 1 293 ? 13.991 8.744 18.267 1.00 40.59 293 ARG A CA 1
ATOM 2379 C C . ARG A 1 293 ? 15.512 8.642 18.394 1.00 40.59 293 ARG A C 1
ATOM 2381 O O . ARG A 1 293 ? 16.049 7.560 18.202 1.00 40.59 293 ARG A O 1
ATOM 2388 N N . LYS A 1 294 ? 16.191 9.780 18.619 1.00 33.41 294 LYS A N 1
ATOM 2389 C CA . LYS A 1 294 ? 17.658 9.948 18.754 1.00 33.41 294 LYS A CA 1
ATOM 2390 C C . LYS A 1 294 ? 18.417 8.628 18.972 1.00 33.41 294 LYS A C 1
ATOM 2392 O O . LYS A 1 294 ? 18.457 8.108 20.083 1.00 33.41 294 LYS A O 1
ATOM 2397 N N . PHE A 1 295 ? 19.073 8.133 17.927 1.00 31.92 295 PHE A N 1
ATOM 2398 C CA . PHE A 1 295 ? 20.044 7.056 18.065 1.00 31.92 295 PHE A CA 1
ATOM 2399 C C . PHE A 1 295 ? 21.329 7.629 18.672 1.00 31.92 295 PHE A C 1
ATOM 2401 O O . PHE A 1 295 ? 21.976 8.479 18.063 1.00 31.92 295 PHE A O 1
ATOM 2408 N N . ARG A 1 296 ? 21.713 7.166 19.865 1.00 25.91 296 ARG A N 1
ATOM 2409 C CA . ARG A 1 296 ? 23.118 7.165 20.285 1.00 25.91 296 ARG A CA 1
ATOM 2410 C C . ARG A 1 296 ? 23.657 5.772 19.990 1.00 25.91 296 ARG A C 1
ATOM 2412 O O . ARG A 1 296 ? 23.203 4.806 20.593 1.00 25.91 296 ARG A O 1
ATOM 2419 N N . MET A 1 297 ? 24.601 5.678 19.058 1.00 23.19 297 MET A N 1
ATOM 2420 C CA . MET A 1 297 ? 25.489 4.521 18.999 1.00 23.19 297 MET A CA 1
ATOM 2421 C C . MET A 1 297 ? 26.335 4.561 20.272 1.00 23.19 297 MET A C 1
ATOM 2423 O O . MET A 1 297 ? 27.159 5.457 20.438 1.00 23.19 297 MET A O 1
ATOM 2427 N N . THR A 1 298 ? 26.097 3.642 21.198 1.00 23.08 298 THR A N 1
ATOM 2428 C CA . THR A 1 298 ? 27.110 3.280 22.187 1.00 23.08 298 THR A CA 1
ATOM 2429 C C . THR A 1 298 ? 27.879 2.113 21.600 1.00 23.08 298 THR A C 1
ATOM 2431 O O . THR A 1 298 ? 27.339 1.011 21.513 1.00 23.08 298 THR A O 1
ATOM 2434 N N . CYS A 1 299 ? 29.107 2.376 21.160 1.00 20.84 299 CYS A N 1
ATOM 2435 C CA . CYS A 1 299 ? 30.091 1.318 20.994 1.00 20.84 299 CYS A CA 1
ATOM 2436 C C . CYS A 1 299 ? 30.404 0.765 22.388 1.00 20.84 299 CYS A C 1
ATOM 2438 O O . CYS A 1 299 ? 30.720 1.538 23.295 1.00 20.84 299 CYS A O 1
ATOM 2440 N N . THR A 1 300 ? 30.286 -0.546 22.546 1.00 30.52 300 THR A N 1
ATOM 2441 C CA . THR A 1 300 ? 30.935 -1.312 23.615 1.00 30.52 300 THR A CA 1
ATOM 2442 C C . THR A 1 300 ? 31.809 -2.342 22.949 1.00 30.52 300 THR A C 1
ATOM 2444 O O . THR A 1 300 ? 31.254 -3.023 22.054 1.00 30.52 300 THR A O 1
#